Protein AF-A0A955TDK5-F1 (afdb_monomer)

Structure (mmCIF, N/CA/C/O backbone):
data_AF-A0A955TDK5-F1
#
_entry.id   AF-A0A955TDK5-F1
#
loop_
_atom_site.group_PDB
_atom_site.id
_atom_site.type_symbol
_atom_site.label_atom_id
_atom_site.label_alt_id
_atom_site.label_comp_id
_atom_site.label_asym_id
_atom_site.label_entity_id
_atom_site.label_seq_id
_atom_site.pdbx_PDB_ins_code
_atom_site.Cartn_x
_atom_site.Cartn_y
_atom_site.Cartn_z
_atom_site.occupancy
_atom_site.B_iso_or_equiv
_atom_site.auth_seq_id
_atom_site.auth_comp_id
_atom_site.auth_asym_id
_atom_site.auth_atom_id
_atom_site.pdbx_PDB_model_num
ATOM 1 N N . ILE A 1 1 ? 2.172 -14.445 -8.106 1.00 82.69 1 ILE A N 1
ATOM 2 C CA . ILE A 1 1 ? 1.786 -13.012 -8.160 1.00 82.69 1 ILE A CA 1
ATOM 3 C C . ILE A 1 1 ? 2.813 -12.250 -8.993 1.00 82.69 1 ILE A C 1
ATOM 5 O O . ILE A 1 1 ? 4.001 -12.461 -8.778 1.00 82.69 1 ILE A O 1
ATOM 9 N N . LYS A 1 2 ? 2.381 -11.403 -9.935 1.00 88.94 2 LYS A N 1
ATOM 10 C CA . LYS A 1 2 ? 3.244 -10.444 -10.645 1.00 88.94 2 LYS A CA 1
ATOM 11 C C . LYS A 1 2 ? 2.708 -9.028 -10.464 1.00 88.94 2 LYS A C 1
ATOM 13 O O . LYS A 1 2 ? 1.496 -8.830 -10.519 1.00 88.94 2 LYS A O 1
ATOM 18 N N . VAL A 1 3 ? 3.614 -8.076 -10.268 1.00 91.06 3 VAL A N 1
ATOM 19 C CA . VAL A 1 3 ? 3.316 -6.651 -10.082 1.00 91.06 3 VAL A CA 1
ATOM 20 C C . VAL A 1 3 ? 4.136 -5.864 -11.101 1.00 91.06 3 VAL A C 1
ATOM 22 O O . VAL A 1 3 ? 5.304 -6.181 -11.321 1.00 91.06 3 VAL A O 1
ATOM 25 N N . TYR A 1 4 ? 3.518 -4.874 -11.734 1.00 92.62 4 TYR A N 1
ATOM 26 C CA . TYR A 1 4 ? 4.086 -4.082 -12.818 1.00 92.62 4 TYR A CA 1
ATOM 27 C C . TYR A 1 4 ? 4.045 -2.607 -12.436 1.00 92.62 4 TYR A C 1
ATOM 29 O O . TYR A 1 4 ? 2.991 -2.100 -12.053 1.00 92.62 4 TYR A O 1
ATOM 37 N N . PHE A 1 5 ? 5.174 -1.920 -12.580 1.00 91.69 5 PHE A N 1
ATOM 38 C CA . PHE A 1 5 ? 5.284 -0.473 -12.424 1.00 91.69 5 PHE A CA 1
ATOM 39 C C .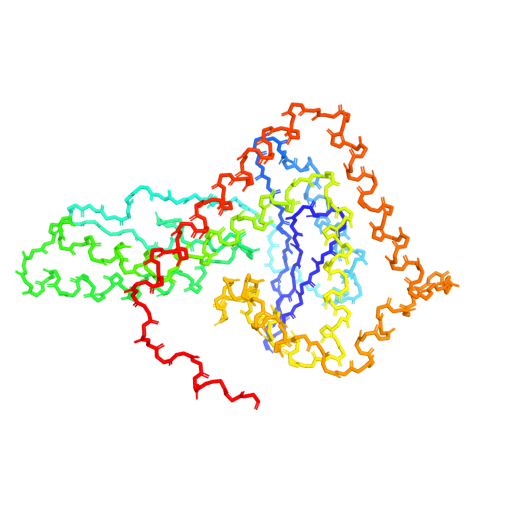 PHE A 1 5 ? 5.671 0.121 -13.775 1.00 91.69 5 PHE A C 1
ATOM 41 O O . PHE A 1 5 ? 6.681 -0.278 -14.350 1.00 91.69 5 PHE A O 1
ATOM 48 N N . ASP A 1 6 ? 4.866 1.050 -14.282 1.00 91.38 6 ASP A N 1
ATOM 49 C CA . ASP A 1 6 ? 5.041 1.639 -15.609 1.00 91.38 6 ASP A CA 1
ATOM 50 C C . ASP A 1 6 ? 4.645 3.116 -15.587 1.00 91.38 6 ASP A C 1
ATOM 52 O O . ASP A 1 6 ? 3.757 3.535 -14.838 1.00 91.38 6 ASP A O 1
ATOM 56 N N . GLU A 1 7 ? 5.288 3.913 -16.436 1.00 91.25 7 GLU A N 1
ATOM 57 C CA . GLU A 1 7 ? 5.022 5.343 -16.552 1.00 91.25 7 GLU A CA 1
ATOM 58 C C . GLU A 1 7 ? 3.562 5.662 -16.913 1.00 91.25 7 GLU A C 1
ATOM 60 O O . GLU A 1 7 ? 3.031 6.671 -16.443 1.00 91.25 7 GLU A O 1
ATOM 65 N N . ARG A 1 8 ? 2.899 4.808 -17.705 1.00 92.31 8 ARG A N 1
ATOM 66 C CA . ARG A 1 8 ? 1.520 4.999 -18.189 1.00 92.31 8 ARG A CA 1
ATOM 67 C C . ARG A 1 8 ? 0.490 5.069 -17.062 1.00 92.31 8 ARG A C 1
ATOM 69 O O . ARG A 1 8 ? -0.565 5.672 -17.250 1.00 92.31 8 ARG A O 1
ATOM 76 N N . PHE A 1 9 ? 0.774 4.453 -15.916 1.00 92.81 9 PHE A N 1
ATOM 77 C CA . PHE A 1 9 ? -0.156 4.362 -14.788 1.00 92.81 9 PHE A CA 1
ATOM 78 C C . PHE A 1 9 ? 0.477 4.644 -13.417 1.00 92.81 9 PHE A C 1
ATOM 80 O O . PHE A 1 9 ? -0.172 4.446 -12.390 1.00 92.81 9 PHE A O 1
ATOM 87 N N . PHE A 1 10 ? 1.707 5.156 -13.365 1.00 92.81 10 PHE A N 1
ATOM 88 C CA . PHE A 1 10 ? 2.277 5.717 -12.138 1.00 92.81 10 PHE A CA 1
ATOM 89 C C . PHE A 1 10 ? 1.488 6.979 -11.724 1.00 92.81 10 PHE A C 1
ATOM 91 O O . PHE A 1 10 ? 1.179 7.785 -12.604 1.00 92.81 10 PHE A O 1
ATOM 98 N N . PRO A 1 11 ? 1.142 7.209 -10.440 1.00 92.56 11 PRO A N 1
ATOM 99 C CA . PRO A 1 11 ? 1.643 6.609 -9.194 1.00 92.56 11 PRO A CA 1
ATOM 100 C C . PRO A 1 11 ? 0.829 5.404 -8.694 1.00 92.56 11 PRO A C 1
ATOM 102 O O . PRO A 1 11 ? 0.538 5.284 -7.506 1.00 92.56 11 PRO A O 1
ATOM 105 N N . GLY A 1 12 ? 0.404 4.530 -9.598 1.00 93.12 12 GLY A N 1
ATOM 106 C CA . GLY A 1 12 ? -0.120 3.215 -9.268 1.00 93.12 12 GLY A CA 1
ATOM 107 C C . GLY A 1 12 ? 0.712 2.087 -9.871 1.00 93.12 12 GLY A C 1
ATOM 108 O O . GLY A 1 12 ? 1.875 2.263 -10.239 1.00 93.12 12 GLY A O 1
ATOM 109 N N . TYR A 1 13 ? 0.104 0.910 -9.935 1.00 94.62 13 TYR A N 1
ATOM 110 C CA . TYR A 1 13 ? 0.729 -0.308 -10.427 1.00 94.62 13 TYR A CA 1
ATOM 111 C C . TYR A 1 13 ? -0.336 -1.240 -11.016 1.00 94.62 13 TYR A C 1
ATOM 113 O O . TYR A 1 13 ? -1.521 -1.133 -10.686 1.00 94.62 13 TYR A O 1
ATOM 121 N N . ALA A 1 14 ? 0.081 -2.165 -11.873 1.00 96.19 14 ALA A N 1
ATOM 122 C CA . ALA A 1 14 ? -0.776 -3.226 -12.387 1.00 96.19 14 ALA A CA 1
ATOM 123 C C . ALA A 1 14 ? -0.386 -4.580 -11.792 1.00 96.19 14 ALA A C 1
ATOM 125 O O . ALA A 1 14 ? 0.750 -4.781 -11.358 1.00 96.19 14 ALA A O 1
ATOM 126 N N . TRP A 1 15 ? -1.324 -5.518 -11.749 1.00 95.25 15 TRP A N 1
ATOM 127 C CA . TRP A 1 15 ? -1.097 -6.839 -11.176 1.00 95.25 15 TRP A CA 1
ATOM 128 C C . TRP A 1 15 ? -1.663 -7.954 -12.044 1.00 95.25 15 TRP A C 1
ATOM 130 O O . TRP A 1 15 ? -2.632 -7.773 -12.778 1.00 95.25 15 TRP A O 1
ATOM 140 N N . VAL A 1 16 ? -1.042 -9.126 -11.919 1.00 95.75 16 VAL A N 1
ATOM 141 C CA . VAL A 1 16 ? -1.526 -10.399 -12.457 1.00 95.75 16 VAL A CA 1
ATOM 142 C C . VAL A 1 16 ? -1.400 -11.446 -11.351 1.00 95.75 16 VAL A C 1
ATOM 144 O O . VAL A 1 16 ? -0.292 -11.847 -10.967 1.00 95.75 16 VAL A O 1
ATOM 147 N N . PHE A 1 17 ? -2.535 -11.885 -10.816 1.00 94.06 17 PHE A N 1
ATOM 148 C CA . PHE A 1 17 ? -2.624 -12.973 -9.843 1.00 94.06 17 PHE A CA 1
ATOM 149 C C . PHE A 1 17 ? -3.234 -14.180 -10.539 1.00 94.06 17 PHE A C 1
ATOM 151 O O . PHE A 1 17 ? -4.357 -14.084 -11.013 1.00 94.06 17 PHE A O 1
ATOM 158 N N . VAL A 1 18 ? -2.488 -15.277 -10.628 1.00 93.75 18 VAL A N 1
ATOM 159 C CA . VAL A 1 18 ? -2.946 -16.528 -11.242 1.00 93.75 18 VAL A CA 1
ATOM 160 C C . VAL A 1 18 ? -3.118 -17.550 -10.129 1.00 93.75 18 VAL A C 1
ATOM 162 O O . VAL A 1 18 ? -2.229 -17.635 -9.276 1.00 93.75 18 VAL A O 1
ATOM 165 N N . ASP A 1 19 ? -4.244 -18.255 -10.117 1.00 93.81 19 ASP A N 1
ATOM 166 C CA . ASP A 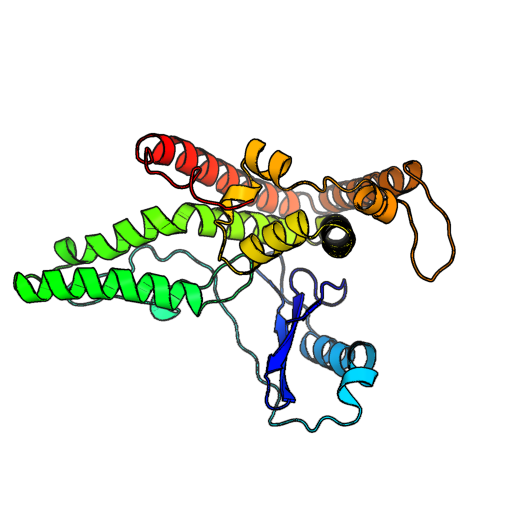1 19 ? -4.487 -19.378 -9.211 1.00 93.81 19 ASP A CA 1
ATOM 167 C C . ASP A 1 19 ? -4.101 -20.727 -9.843 1.00 93.81 19 ASP A C 1
ATOM 169 O O . ASP A 1 19 ? -3.689 -20.801 -11.004 1.00 93.81 19 ASP A O 1
ATOM 173 N N . ASP A 1 20 ? -4.202 -21.798 -9.056 1.00 94.12 20 ASP A N 1
ATOM 174 C CA . ASP A 1 20 ? -3.804 -23.148 -9.473 1.00 94.12 20 ASP A CA 1
ATOM 175 C C . ASP A 1 20 ? -4.748 -23.756 -10.529 1.00 94.12 20 ASP A C 1
ATOM 177 O O . ASP A 1 20 ? -4.353 -24.667 -11.258 1.00 94.12 20 ASP A O 1
ATOM 181 N N . ASP A 1 21 ? -5.964 -23.216 -10.659 1.00 94.38 21 ASP A N 1
ATOM 182 C CA . ASP A 1 21 ? -6.962 -23.619 -11.657 1.00 94.38 21 ASP A CA 1
ATOM 183 C C . ASP A 1 21 ? -6.783 -22.872 -12.996 1.00 94.38 21 ASP A C 1
ATOM 185 O O . ASP A 1 21 ? -7.473 -23.151 -13.981 1.00 94.38 21 ASP A O 1
ATOM 189 N N . GLY A 1 22 ? -5.831 -21.935 -13.061 1.00 92.06 22 GLY A N 1
ATOM 190 C CA . GLY A 1 22 ? -5.502 -21.165 -14.257 1.00 92.06 22 GLY A CA 1
ATOM 191 C C . GLY A 1 22 ? -6.365 -19.919 -14.468 1.00 92.06 22 GLY A C 1
ATOM 192 O O . GLY A 1 22 ? -6.282 -19.304 -15.537 1.00 92.06 22 GLY A O 1
ATOM 193 N N . PHE A 1 23 ? -7.162 -19.502 -13.480 1.00 94.88 23 PHE A N 1
ATOM 194 C CA . PHE A 1 23 ? -7.829 -18.204 -13.516 1.00 94.88 23 PHE A CA 1
ATOM 195 C C . PHE A 1 23 ? -6.846 -17.093 -13.161 1.00 94.88 23 PHE A C 1
ATOM 197 O O . PHE A 1 23 ? -5.976 -17.239 -12.305 1.00 94.88 23 PHE A O 1
ATOM 204 N N . ALA A 1 24 ? -7.006 -15.944 -13.821 1.00 94.88 24 ALA A N 1
ATOM 205 C CA . ALA A 1 24 ? -6.186 -14.768 -13.576 1.00 94.88 24 ALA A CA 1
ATOM 206 C C . ALA A 1 24 ? -7.041 -13.568 -13.154 1.00 94.88 24 ALA A C 1
ATOM 208 O O . ALA A 1 24 ? -7.929 -13.131 -13.889 1.00 94.88 24 ALA A O 1
ATOM 209 N N . ASN A 1 25 ? -6.727 -12.987 -11.997 1.00 95.44 25 ASN A N 1
ATOM 210 C CA . ASN A 1 25 ? -7.164 -11.648 -11.626 1.00 95.44 25 ASN A CA 1
ATOM 211 C C . ASN A 1 25 ? -6.130 -10.636 -12.134 1.00 95.44 25 ASN A C 1
ATOM 213 O O . ASN A 1 25 ? -4.965 -10.665 -11.728 1.00 95.44 25 ASN A O 1
ATOM 217 N N . ILE A 1 26 ? -6.559 -9.766 -13.047 1.00 96.88 26 ILE A N 1
ATOM 218 C CA . ILE A 1 26 ? -5.710 -8.762 -13.687 1.00 96.88 26 ILE A CA 1
ATOM 219 C C . ILE A 1 26 ? -6.342 -7.401 -13.466 1.00 96.88 26 ILE A C 1
ATOM 221 O O . ILE A 1 26 ? -7.522 -7.207 -13.765 1.00 96.88 26 ILE A O 1
ATOM 225 N N . GLY A 1 27 ? -5.555 -6.455 -12.972 1.00 95.75 27 GLY A N 1
ATOM 226 C CA . GLY A 1 27 ? -6.040 -5.111 -12.716 1.00 95.75 27 GLY A CA 1
ATOM 227 C C . GLY A 1 27 ? -4.933 -4.079 -12.709 1.00 95.75 27 GLY A C 1
ATOM 228 O O . GLY A 1 27 ? -3.748 -4.394 -12.818 1.00 95.75 27 GLY A O 1
ATOM 229 N N . LEU A 1 28 ? -5.360 -2.826 -12.625 1.00 95.31 28 LEU A N 1
ATOM 230 C CA . LEU A 1 28 ? -4.506 -1.654 -12.640 1.00 95.31 28 LEU A CA 1
ATOM 231 C C . LEU A 1 28 ? -5.075 -0.642 -11.652 1.00 95.31 28 LEU A C 1
ATOM 233 O O . LEU A 1 28 ? -6.247 -0.270 -11.730 1.00 95.31 28 LEU A O 1
ATOM 237 N N . GLY A 1 29 ? -4.236 -0.217 -10.714 1.00 93.56 29 GLY A N 1
ATOM 238 C CA . GLY A 1 29 ? -4.531 0.844 -9.762 1.00 93.56 29 GLY A CA 1
ATOM 239 C C . GLY A 1 29 ? -3.894 2.154 -10.206 1.00 93.56 29 GLY A C 1
ATOM 240 O O . GLY A 1 29 ? -2.829 2.153 -10.816 1.00 93.56 29 GLY A O 1
ATOM 241 N N . TYR A 1 30 ? -4.531 3.274 -9.875 1.00 94.19 30 TYR A N 1
ATOM 242 C CA . TYR A 1 30 ? -3.969 4.609 -10.061 1.00 94.19 30 TYR A CA 1
ATOM 243 C C . TYR A 1 30 ? -4.295 5.452 -8.839 1.00 94.19 30 TYR A C 1
ATOM 245 O O . TYR A 1 30 ? -5.465 5.633 -8.496 1.00 94.19 30 TYR A O 1
ATOM 253 N N . ALA A 1 31 ? -3.268 5.971 -8.175 1.00 92.56 31 ALA A N 1
ATOM 254 C CA . ALA A 1 31 ? -3.473 6.815 -7.016 1.00 92.56 31 ALA A CA 1
ATOM 255 C C . ALA A 1 31 ? -3.679 8.271 -7.450 1.00 92.56 31 ALA A C 1
ATOM 257 O O . ALA A 1 31 ? -2.873 8.838 -8.181 1.00 92.56 31 ALA A O 1
ATOM 258 N N . PHE A 1 32 ? -4.748 8.893 -6.967 1.00 89.88 32 PHE A N 1
ATOM 259 C CA . PHE A 1 32 ? -5.071 10.286 -7.264 1.00 89.88 32 PHE A CA 1
ATOM 260 C C . PHE A 1 32 ? -5.433 11.049 -5.988 1.00 89.88 32 PHE A C 1
ATOM 262 O O . PHE A 1 32 ? -5.665 10.454 -4.931 1.00 89.88 32 PHE A O 1
ATOM 269 N N . ASP A 1 33 ? -5.422 12.373 -6.078 1.00 85.44 33 ASP A N 1
ATOM 270 C CA . ASP A 1 33 ? -5.917 13.296 -5.059 1.00 85.44 33 ASP A CA 1
ATOM 271 C C . ASP A 1 33 ? -6.306 14.639 -5.712 1.00 85.44 33 ASP A C 1
ATOM 273 O O . ASP A 1 33 ? -6.086 14.853 -6.902 1.00 85.44 33 ASP A O 1
ATOM 277 N N . LYS A 1 34 ? -6.879 15.575 -4.957 1.00 83.12 34 LYS A N 1
ATOM 278 C CA . LYS A 1 34 ? -7.285 16.900 -5.435 1.00 83.12 34 LYS A CA 1
ATOM 279 C C . LYS A 1 34 ? -6.169 17.674 -6.167 1.00 83.12 34 LYS A C 1
ATOM 281 O O . LYS A 1 34 ? -6.464 18.202 -7.238 1.00 83.12 34 LYS A O 1
ATOM 286 N N . PRO A 1 35 ? -4.924 17.776 -5.655 1.00 79.44 35 PRO A N 1
ATOM 287 C CA . PRO A 1 35 ? -3.832 18.423 -6.392 1.00 79.44 35 PRO A CA 1
ATOM 288 C C . PRO A 1 35 ? -3.259 17.560 -7.528 1.00 79.44 35 PRO A C 1
ATOM 290 O O . PRO A 1 35 ? -2.565 18.094 -8.390 1.00 79.44 35 PRO A O 1
ATOM 293 N N . PHE A 1 36 ? -3.538 16.254 -7.539 1.00 84.56 36 PHE A N 1
ATOM 294 C CA . PHE A 1 36 ? -2.983 15.280 -8.483 1.00 84.56 36 PHE A CA 1
ATOM 295 C C . PHE A 1 36 ? -4.111 14.390 -9.031 1.00 84.56 36 PHE A C 1
ATOM 297 O O . PHE A 1 36 ? -4.296 13.261 -8.563 1.00 84.56 36 PHE A O 1
ATOM 304 N N . PRO A 1 37 ? -4.932 14.910 -9.965 1.00 86.50 37 PRO A N 1
ATOM 305 C CA . PRO A 1 37 ? -6.128 14.218 -10.425 1.00 86.50 37 PRO A CA 1
ATOM 306 C C . PRO A 1 37 ? -5.796 12.936 -11.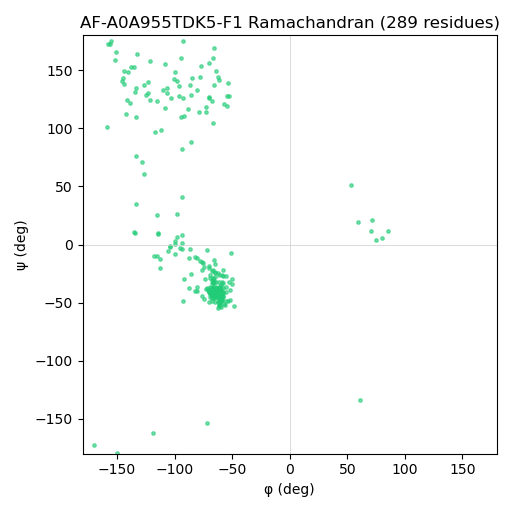197 1.00 86.50 37 PRO A C 1
ATOM 308 O O . PRO A 1 37 ? -4.695 12.749 -11.717 1.00 86.50 37 PRO A O 1
ATOM 311 N N . MET A 1 38 ? -6.789 12.052 -11.288 1.00 88.88 38 MET A N 1
ATOM 312 C CA . MET A 1 38 ? -6.700 10.830 -12.084 1.00 88.88 38 MET A CA 1
ATOM 313 C C . MET A 1 38 ? -6.508 11.155 -13.571 1.00 88.88 38 MET A C 1
ATOM 315 O O . MET A 1 38 ? -7.103 12.107 -14.083 1.00 88.88 38 MET A O 1
ATOM 319 N N . ILE A 1 39 ? -5.724 10.335 -14.276 1.00 90.62 39 ILE A N 1
ATOM 320 C CA . ILE A 1 39 ? -5.604 10.446 -15.733 1.00 90.62 39 ILE A CA 1
ATOM 321 C C . ILE A 1 39 ? -6.961 10.204 -16.421 1.00 90.62 39 ILE A C 1
ATOM 323 O O . ILE A 1 39 ? -7.719 9.319 -16.014 1.00 90.62 39 ILE A O 1
ATOM 327 N N . PRO A 1 40 ? -7.284 10.948 -17.492 1.00 89.56 40 PRO A N 1
ATOM 328 C CA . PRO A 1 40 ? -8.599 10.877 -18.131 1.00 89.56 40 PRO A CA 1
ATOM 329 C C . PRO A 1 40 ? -8.848 9.556 -18.878 1.00 89.56 40 PRO A C 1
ATOM 331 O O . PRO A 1 40 ? -9.993 9.198 -19.141 1.00 89.56 40 PRO A O 1
ATOM 334 N N . ASN A 1 41 ? -7.790 8.825 -19.233 1.00 93.19 41 ASN A N 1
ATOM 335 C CA . ASN A 1 41 ? -7.823 7.658 -20.112 1.00 93.19 41 ASN A CA 1
ATOM 336 C C . ASN A 1 41 ? -7.433 6.346 -19.407 1.00 93.19 41 ASN A C 1
ATOM 338 O O . ASN A 1 41 ? -7.004 5.410 -20.077 1.00 93.19 41 ASN A O 1
ATOM 342 N N . LEU A 1 42 ? -7.613 6.237 -18.085 1.00 93.25 42 LEU A N 1
ATOM 343 C CA . LEU A 1 42 ? -7.208 5.058 -17.301 1.00 93.25 42 LEU A CA 1
ATOM 344 C C . LEU A 1 42 ? -7.731 3.726 -17.875 1.00 93.25 42 LEU A C 1
ATOM 346 O O . LEU A 1 42 ? -7.009 2.735 -17.919 1.00 93.25 42 LEU A O 1
ATOM 350 N N . LYS A 1 43 ? -8.972 3.714 -18.378 1.00 93.44 43 LYS A N 1
ATOM 351 C CA . LYS A 1 43 ? -9.565 2.538 -19.035 1.00 93.44 43 LYS A CA 1
ATOM 352 C C . LYS A 1 43 ? -8.815 2.135 -20.309 1.00 93.44 43 LYS A C 1
ATOM 354 O O . LYS A 1 43 ? -8.647 0.945 -20.550 1.00 93.44 43 LYS A O 1
ATOM 359 N N . GLN A 1 44 ? -8.387 3.110 -21.113 1.00 95.38 44 GLN A N 1
ATOM 360 C CA . GLN A 1 44 ? -7.595 2.839 -22.312 1.00 95.38 44 GLN A CA 1
ATOM 361 C C . GLN A 1 44 ? -6.204 2.339 -21.928 1.00 95.38 44 GLN A C 1
ATOM 363 O O . GLN A 1 44 ? -5.762 1.348 -22.484 1.00 95.38 44 GLN A O 1
ATOM 368 N N . VAL A 1 45 ? -5.569 2.944 -20.919 1.00 96.31 45 VAL A N 1
ATOM 369 C CA . VAL A 1 45 ? -4.272 2.479 -20.402 1.00 96.31 45 VAL A CA 1
ATOM 370 C C . VAL A 1 45 ? -4.352 1.030 -19.915 1.00 96.31 45 VAL A C 1
ATOM 372 O O . VAL A 1 45 ? -3.454 0.241 -20.188 1.00 96.31 45 VAL A O 1
ATOM 375 N N . PHE A 1 46 ? -5.439 0.651 -19.236 1.00 96.62 46 PHE A N 1
ATOM 376 C CA . PHE A 1 46 ? -5.659 -0.741 -18.849 1.00 96.62 46 PHE A CA 1
ATOM 377 C C . PHE A 1 46 ? -5.813 -1.664 -20.063 1.00 96.62 46 PHE A C 1
ATOM 379 O O . PHE A 1 46 ? -5.232 -2.743 -20.077 1.00 96.62 46 PHE A O 1
ATOM 386 N N . GLN A 1 47 ? -6.552 -1.244 -21.092 1.00 95.38 47 GLN A N 1
ATOM 387 C CA . GLN A 1 47 ? -6.691 -2.024 -22.322 1.00 95.38 47 GLN A CA 1
ATOM 388 C C . GLN A 1 47 ? -5.344 -2.189 -23.044 1.00 95.38 47 GLN A C 1
ATOM 390 O O . GLN A 1 47 ? -4.991 -3.300 -23.427 1.00 95.38 47 GLN A O 1
ATOM 395 N N . ASP A 1 48 ? -4.558 -1.116 -23.141 1.00 96.06 48 ASP A N 1
ATOM 396 C CA . ASP A 1 48 ? -3.218 -1.142 -23.726 1.00 96.06 48 ASP A CA 1
ATOM 397 C C . ASP A 1 48 ? -2.294 -2.088 -22.946 1.00 96.06 48 ASP A C 1
ATOM 399 O O . ASP A 1 48 ? -1.548 -2.845 -23.557 1.00 96.06 48 ASP A O 1
ATOM 403 N N . PHE A 1 49 ? -2.389 -2.107 -21.611 1.00 96.62 49 PHE A N 1
ATOM 404 C CA . PHE A 1 49 ? -1.649 -3.049 -20.769 1.00 96.62 49 PHE A CA 1
ATOM 405 C C . PHE A 1 49 ? -2.020 -4.515 -21.056 1.00 96.62 49 PHE A C 1
ATOM 407 O O . PHE A 1 49 ? -1.146 -5.378 -21.150 1.00 96.62 49 PHE A O 1
ATOM 414 N N . LEU A 1 50 ? -3.309 -4.813 -21.242 1.00 95.75 50 LEU A N 1
ATOM 415 C CA . LEU A 1 50 ? -3.753 -6.160 -21.608 1.00 95.75 50 LEU A CA 1
ATOM 416 C C . LEU A 1 50 ? -3.235 -6.578 -22.992 1.00 95.75 50 LEU A C 1
ATOM 418 O O . LEU A 1 50 ? -2.756 -7.702 -23.148 1.00 95.75 50 LEU A O 1
ATOM 422 N N . ASP A 1 51 ? -3.325 -5.686 -23.978 1.00 94.88 51 ASP A N 1
ATOM 423 C CA . ASP A 1 51 ? -3.049 -6.013 -25.379 1.00 94.88 51 ASP A CA 1
ATOM 424 C C . ASP A 1 51 ? -1.548 -6.017 -25.701 1.00 94.88 51 ASP A C 1
ATOM 426 O O . ASP A 1 51 ? -1.073 -6.885 -26.436 1.00 94.88 51 ASP A O 1
ATOM 430 N N . GLN A 1 52 ? -0.793 -5.063 -25.153 1.00 94.62 52 GLN A N 1
ATOM 431 C CA . GLN A 1 52 ? 0.616 -4.843 -25.490 1.00 94.62 52 GLN A CA 1
ATOM 432 C C . GLN A 1 52 ? 1.548 -5.597 -24.539 1.00 94.62 52 GLN A C 1
ATOM 434 O O . GLN A 1 52 ? 2.433 -6.319 -24.995 1.00 94.62 52 GLN A O 1
ATOM 439 N N . ASP A 1 53 ? 1.335 -5.475 -23.226 1.00 94.62 53 ASP A N 1
ATOM 440 C CA . ASP A 1 53 ? 2.236 -6.053 -22.222 1.00 94.62 53 ASP A CA 1
ATOM 441 C C . ASP A 1 53 ? 1.878 -7.504 -21.887 1.00 94.62 53 ASP A C 1
ATOM 443 O O . ASP A 1 53 ? 2.756 -8.346 -21.686 1.00 94.62 53 ASP A O 1
ATOM 447 N N . LEU A 1 54 ? 0.580 -7.821 -21.841 1.00 95.62 54 LEU A N 1
ATOM 448 C CA . LEU A 1 54 ? 0.097 -9.164 -21.518 1.00 95.62 54 LEU A CA 1
ATOM 449 C C . LEU A 1 54 ? -0.384 -9.955 -22.739 1.00 95.62 54 LEU A C 1
ATOM 451 O O . LEU A 1 54 ? -0.712 -11.131 -22.586 1.00 95.62 54 LEU A O 1
ATOM 455 N N . GLY A 1 55 ? -0.366 -9.392 -23.951 1.00 93.94 55 GLY A N 1
ATOM 456 C CA . GLY A 1 55 ? -0.939 -10.030 -25.144 1.00 93.94 55 GLY A CA 1
ATOM 457 C C . GLY A 1 55 ? -0.378 -11.427 -25.437 1.00 93.94 55 GLY A C 1
ATOM 458 O O . GLY A 1 55 ? -1.116 -12.338 -25.815 1.00 93.94 55 GLY A O 1
ATOM 459 N N . HIS A 1 56 ? 0.918 -11.649 -25.189 1.00 92.56 56 HIS A N 1
ATOM 460 C CA . HIS A 1 56 ? 1.514 -12.985 -25.292 1.00 92.56 56 HIS A CA 1
ATOM 461 C C . HIS A 1 56 ? 0.992 -13.942 -24.207 1.00 92.56 56 HIS A C 1
ATOM 463 O O . HIS A 1 56 ? 0.664 -15.089 -24.505 1.00 92.56 56 HIS A O 1
ATOM 469 N N . LEU A 1 57 ? 0.898 -13.474 -22.958 1.00 90.62 57 LEU A N 1
ATOM 470 C CA . LEU A 1 57 ? 0.409 -14.265 -21.823 1.00 90.62 57 LEU A CA 1
ATOM 471 C C . LEU A 1 57 ? -1.086 -14.599 -21.952 1.00 90.62 57 LEU A C 1
ATOM 473 O O . LEU A 1 57 ? -1.512 -15.656 -21.501 1.00 90.62 57 LEU A O 1
ATOM 477 N N . LEU A 1 58 ? -1.866 -13.725 -22.593 1.00 93.94 58 LEU A N 1
ATOM 478 C CA . LEU A 1 58 ? -3.321 -13.835 -22.716 1.00 93.94 58 LEU A CA 1
ATOM 479 C C . LEU A 1 58 ? -3.797 -14.410 -24.056 1.00 93.94 58 LEU A C 1
ATOM 481 O O . LEU A 1 58 ? -5.002 -14.534 -24.258 1.00 93.94 58 LEU A O 1
ATOM 485 N N . ARG A 1 59 ? -2.891 -14.816 -24.958 1.00 93.31 59 ARG A N 1
ATOM 486 C CA . ARG A 1 59 ? -3.222 -15.302 -26.316 1.00 93.31 59 ARG A CA 1
ATOM 487 C C . ARG A 1 59 ? -4.303 -16.390 -26.349 1.00 93.31 59 ARG A C 1
ATOM 489 O O . ARG A 1 59 ? -5.073 -16.461 -27.304 1.00 93.31 59 ARG A O 1
ATOM 496 N N . HIS A 1 60 ? -4.332 -17.249 -25.335 1.00 93.06 60 HIS A N 1
ATOM 497 C CA . HIS A 1 60 ? -5.279 -18.361 -25.214 1.00 93.06 60 HIS A CA 1
ATOM 498 C C . HIS A 1 60 ? -6.236 -18.204 -24.026 1.00 93.06 60 HIS A C 1
ATOM 500 O O . HIS A 1 60 ? -6.947 -19.144 -23.682 1.00 93.06 60 HIS A O 1
ATOM 506 N N . ALA A 1 61 ? -6.253 -17.031 -23.392 1.00 95.12 61 ALA A N 1
ATOM 507 C CA . ALA A 1 61 ? -7.123 -16.749 -22.264 1.00 95.12 61 ALA A CA 1
ATOM 508 C C . ALA A 1 61 ? -8.507 -16.290 -22.742 1.00 95.12 61 ALA A C 1
ATOM 510 O O . ALA A 1 61 ? -8.641 -15.535 -23.705 1.00 95.12 61 ALA A O 1
ATOM 511 N N . SER A 1 62 ? -9.549 -16.702 -22.023 1.00 95.00 62 SER A N 1
ATOM 512 C CA . SER A 1 62 ? -10.911 -16.197 -22.203 1.00 95.00 62 SER A CA 1
ATOM 513 C C . SER A 1 62 ? -11.292 -15.275 -21.049 1.00 95.00 62 SER A C 1
ATOM 515 O O . SER A 1 62 ? -11.160 -15.641 -19.880 1.00 95.00 62 SER A O 1
ATOM 517 N N . ARG A 1 63 ? -11.811 -14.084 -21.361 1.00 94.19 63 ARG A N 1
ATOM 518 C CA . ARG A 1 63 ? -12.258 -13.134 -20.336 1.00 94.19 63 ARG A CA 1
ATOM 519 C C . ARG A 1 63 ? -13.490 -13.678 -19.602 1.00 94.19 63 ARG A C 1
ATOM 521 O O . ARG A 1 63 ? -14.516 -13.925 -20.227 1.00 94.19 63 ARG A O 1
ATOM 528 N N . CYS A 1 64 ? -13.405 -13.791 -18.277 1.00 94.25 64 CYS A N 1
ATOM 529 C CA . CYS A 1 64 ? -14.467 -14.364 -17.438 1.00 94.25 64 CYS A CA 1
ATOM 530 C C . CYS A 1 64 ? -15.652 -13.414 -17.170 1.00 94.25 64 CYS A C 1
ATOM 532 O O . CYS A 1 64 ? -16.699 -13.852 -16.707 1.00 94.25 64 CYS A O 1
ATOM 534 N N . GLY A 1 65 ? -15.515 -12.113 -17.446 1.00 92.88 65 GLY A N 1
ATOM 535 C CA . GLY A 1 65 ? -16.551 -11.119 -17.154 1.00 92.88 65 GLY A CA 1
ATOM 536 C C . GLY A 1 65 ? -16.275 -9.751 -17.774 1.00 92.88 65 GLY A C 1
ATOM 537 O O . GLY A 1 65 ? -15.361 -9.594 -18.582 1.00 92.88 65 GLY A O 1
ATOM 538 N N . ALA A 1 66 ? -17.084 -8.748 -17.432 1.00 92.75 66 ALA A N 1
ATOM 539 C CA . ALA A 1 66 ? -16.829 -7.364 -17.827 1.00 92.75 66 ALA A CA 1
ATOM 540 C C . ALA A 1 66 ? -15.726 -6.735 -16.960 1.00 92.75 66 ALA A C 1
ATOM 542 O O . ALA A 1 66 ? -15.539 -7.117 -15.809 1.00 92.75 66 ALA A O 1
ATOM 543 N N . VAL A 1 67 ? -15.023 -5.741 -17.507 1.00 92.25 67 VAL A N 1
ATOM 544 C CA . VAL A 1 67 ? -14.084 -4.926 -16.724 1.00 92.25 67 VAL A CA 1
ATOM 545 C C . VAL A 1 67 ? -14.881 -4.044 -15.764 1.00 92.25 67 VAL A C 1
ATOM 547 O O . VAL A 1 67 ? -15.757 -3.294 -16.198 1.00 92.25 67 VAL A O 1
ATOM 550 N N . SER A 1 68 ? -14.552 -4.116 -14.478 1.00 93.19 68 SER A N 1
ATOM 551 C CA . SER A 1 68 ? -15.119 -3.287 -13.413 1.00 93.19 68 SER A CA 1
ATOM 552 C C . SER A 1 68 ? -14.025 -2.494 -12.705 1.00 93.19 68 SER A C 1
ATOM 554 O O . SER A 1 68 ? -12.862 -2.888 -12.710 1.00 93.19 68 SER A O 1
ATOM 556 N N . GLY A 1 69 ? -14.404 -1.394 -12.060 1.00 90.81 69 GLY A N 1
ATOM 557 C CA . GLY A 1 69 ? -13.495 -0.581 -11.260 1.00 90.81 69 GLY A CA 1
ATOM 558 C C . GLY A 1 69 ? -14.229 0.127 -10.130 1.00 90.81 69 GLY A C 1
ATOM 559 O O . GLY A 1 69 ? -15.458 0.208 -10.129 1.00 90.81 69 GLY A O 1
ATOM 560 N N . GLY A 1 70 ? -13.462 0.642 -9.177 1.00 90.12 70 GLY A N 1
ATOM 561 C CA . GLY A 1 70 ? -13.956 1.375 -8.020 1.00 90.12 70 GLY A CA 1
ATOM 562 C C . GLY A 1 70 ? -12.863 2.268 -7.444 1.00 90.12 70 GLY A C 1
ATOM 563 O O . GLY A 1 70 ? -11.713 2.215 -7.879 1.00 90.12 70 GLY A O 1
ATOM 564 N N . ALA A 1 71 ? -13.235 3.100 -6.478 1.00 89.25 71 ALA A N 1
ATOM 565 C CA . ALA A 1 71 ? -12.295 3.937 -5.750 1.00 89.25 71 ALA A CA 1
ATOM 566 C C . ALA A 1 71 ? -12.096 3.379 -4.342 1.00 89.25 71 ALA A C 1
ATOM 568 O O . ALA A 1 71 ? -13.068 3.079 -3.649 1.00 89.25 71 ALA A O 1
ATOM 569 N N . VAL A 1 72 ? -10.840 3.302 -3.914 1.00 87.50 72 VAL A N 1
ATOM 570 C CA . VAL A 1 72 ? -10.473 3.055 -2.520 1.00 87.50 72 VAL A CA 1
ATOM 571 C C . VAL A 1 72 ? -10.035 4.390 -1.937 1.00 87.50 72 VAL A C 1
ATOM 573 O O . VAL A 1 72 ? -9.209 5.092 -2.519 1.00 87.50 72 VAL A O 1
ATOM 576 N N . SER A 1 73 ? -10.644 4.779 -0.822 1.00 86.81 73 SER A N 1
ATOM 577 C CA . SER A 1 73 ? -10.266 5.999 -0.109 1.00 86.81 73 SER A CA 1
ATOM 578 C C . SER A 1 73 ? -9.301 5.636 1.002 1.00 86.81 73 SER A C 1
ATOM 580 O O . SER A 1 73 ? -9.595 4.702 1.732 1.00 86.81 73 SER A O 1
ATOM 582 N N . PHE A 1 74 ? -8.229 6.407 1.172 1.00 87.25 74 PHE A N 1
ATOM 583 C CA . PHE A 1 74 ? -7.293 6.253 2.284 1.00 87.25 74 PHE A CA 1
ATOM 584 C C . PHE A 1 74 ? -7.418 7.469 3.195 1.00 87.25 74 PHE A C 1
ATOM 586 O O . PHE A 1 74 ? -6.876 8.535 2.906 1.00 87.25 74 PHE A O 1
ATOM 593 N N . PHE A 1 75 ? -8.176 7.337 4.277 1.00 87.19 75 PHE A N 1
ATOM 594 C CA . PHE A 1 75 ? -8.210 8.345 5.330 1.00 87.19 75 PHE A CA 1
ATOM 595 C C . PHE A 1 75 ? -8.373 7.658 6.676 1.00 87.19 75 PHE A C 1
ATOM 597 O O . PHE A 1 75 ? -9.116 6.693 6.787 1.00 87.19 75 PHE A O 1
ATOM 604 N N . LYS A 1 76 ? -7.726 8.188 7.716 1.00 85.88 76 LYS A N 1
ATOM 605 C CA . LYS A 1 76 ? -7.919 7.694 9.082 1.00 85.88 76 LYS A CA 1
ATOM 606 C C . LYS A 1 76 ? -9.228 8.268 9.648 1.00 85.88 76 LYS A C 1
ATOM 608 O O . LYS A 1 76 ? -9.299 9.490 9.834 1.00 85.88 76 LYS A O 1
ATOM 613 N N . PRO A 1 77 ? -10.267 7.459 9.933 1.00 89.12 77 PR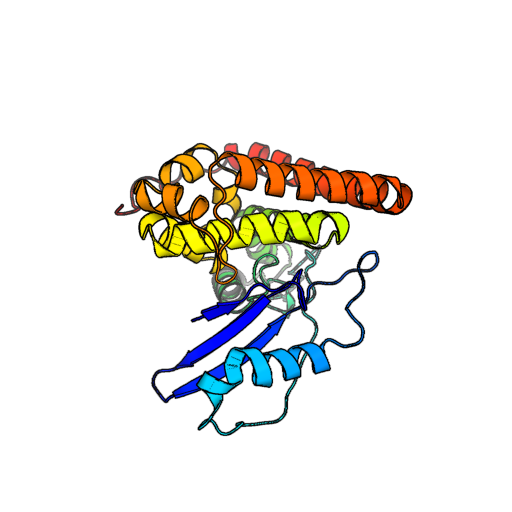O A N 1
ATOM 614 C CA . PRO A 1 77 ? -11.462 7.958 10.604 1.00 89.12 77 PRO A CA 1
ATOM 615 C C . PRO A 1 77 ? -11.116 8.437 12.017 1.00 89.12 77 PRO A C 1
ATOM 617 O O . PRO A 1 77 ? -10.224 7.897 12.667 1.00 89.12 77 PRO A O 1
ATOM 620 N N . LYS A 1 78 ? -11.836 9.444 12.526 1.00 90.44 78 LYS A N 1
ATOM 621 C CA . LYS A 1 78 ? -11.642 9.916 13.912 1.00 90.44 78 LYS A CA 1
ATOM 622 C C . LYS A 1 78 ? -12.059 8.869 14.949 1.00 90.44 78 LYS A C 1
ATOM 624 O O . LYS A 1 78 ? -11.480 8.813 16.028 1.00 90.44 78 LYS A O 1
ATOM 629 N N . ALA A 1 79 ? -13.080 8.085 14.620 1.00 95.25 79 ALA A N 1
ATOM 630 C CA . ALA A 1 79 ? -13.592 7.013 15.451 1.00 95.25 79 ALA A CA 1
ATOM 631 C C . ALA A 1 79 ? -14.032 5.850 14.562 1.00 95.25 79 ALA A C 1
ATOM 633 O O . ALA A 1 79 ? -14.660 6.073 13.524 1.00 95.25 79 ALA A O 1
ATOM 634 N N . ILE A 1 80 ? -13.712 4.630 14.988 1.00 97.25 80 ILE A N 1
ATOM 635 C CA . ILE A 1 80 ? -14.190 3.380 14.372 1.00 97.25 80 ILE A CA 1
ATOM 636 C C . ILE A 1 80 ? -15.100 2.591 15.322 1.00 97.25 80 ILE A C 1
ATOM 638 O O . ILE A 1 80 ? -15.473 1.455 15.039 1.00 97.25 80 ILE A O 1
ATOM 642 N N . VAL A 1 81 ? -15.477 3.205 16.445 1.00 98.44 81 VAL A N 1
ATOM 643 C CA . VAL A 1 81 ? -16.392 2.663 17.450 1.00 98.44 81 VAL A CA 1
ATOM 644 C C . VAL A 1 81 ? -17.359 3.736 17.942 1.00 98.44 81 VAL A C 1
ATOM 646 O O . VAL A 1 81 ? -17.047 4.927 17.937 1.00 98.44 81 VAL A O 1
ATOM 649 N N . ALA A 1 82 ? -18.533 3.303 18.383 1.00 98.31 82 ALA A N 1
ATOM 650 C CA . ALA A 1 82 ? -19.518 4.100 19.108 1.00 98.31 82 ALA A CA 1
ATOM 651 C C . ALA A 1 82 ? -20.306 3.175 20.049 1.00 98.31 82 ALA A C 1
ATOM 653 O O . ALA A 1 82 ? -20.048 1.973 20.083 1.00 98.31 82 ALA A O 1
ATOM 654 N N . ASP A 1 83 ? -21.271 3.699 20.809 1.00 98.19 83 ASP A N 1
ATOM 655 C CA . ASP A 1 83 ? -22.119 2.852 21.653 1.00 98.19 83 ASP A CA 1
ATOM 656 C C . ASP A 1 83 ? -22.778 1.754 20.812 1.00 98.19 83 ASP A C 1
ATOM 658 O O . ASP A 1 83 ? -23.536 2.034 19.883 1.00 98.19 83 ASP A O 1
ATOM 662 N N . ARG A 1 84 ? -22.483 0.495 21.156 1.00 97.94 84 ARG A N 1
ATOM 663 C CA . ARG A 1 84 ? -22.985 -0.714 20.485 1.00 97.94 84 ARG A CA 1
ATOM 664 C C . ARG A 1 84 ? -22.620 -0.823 18.995 1.00 97.94 84 ARG A C 1
ATOM 666 O O . ARG A 1 84 ? -23.266 -1.584 18.279 1.00 97.94 84 ARG A O 1
ATOM 673 N N . VAL A 1 85 ? -21.601 -0.100 18.523 1.00 98.19 85 VAL A N 1
ATOM 674 C CA . VAL A 1 85 ? -21.167 -0.106 17.115 1.00 98.19 85 VAL A CA 1
ATOM 675 C C . VAL A 1 85 ? -19.651 -0.251 17.021 1.00 98.19 85 VAL A C 1
ATOM 677 O O . VAL A 1 85 ? -18.905 0.461 17.691 1.00 98.19 85 VAL A O 1
ATOM 680 N N . MET A 1 86 ? -19.195 -1.133 16.130 1.00 98.50 86 MET A N 1
ATOM 681 C CA . MET A 1 86 ? -17.790 -1.284 15.747 1.00 98.50 86 MET A CA 1
ATOM 682 C C . MET A 1 86 ? -17.694 -1.376 14.225 1.00 98.50 86 MET A C 1
ATOM 684 O O . MET A 1 86 ? -18.431 -2.141 13.603 1.00 98.50 86 MET A O 1
ATOM 688 N N . LEU A 1 87 ? -16.796 -0.597 13.627 1.00 98.19 87 LEU A N 1
ATOM 689 C CA . LEU A 1 87 ? -16.488 -0.638 12.201 1.00 98.19 87 LEU A CA 1
ATOM 690 C C . LEU A 1 87 ? -15.232 -1.487 11.977 1.00 98.19 87 LEU A C 1
ATOM 692 O O . LEU A 1 87 ? -14.265 -1.405 12.737 1.00 98.19 87 LEU A O 1
ATOM 696 N N . VAL A 1 88 ? -15.229 -2.288 10.915 1.00 97.81 88 VAL A N 1
ATOM 697 C CA . VAL A 1 88 ? -14.134 -3.208 10.574 1.00 97.81 88 VAL A CA 1
ATOM 698 C C . VAL A 1 88 ? -13.921 -3.209 9.060 1.00 97.81 88 VAL A C 1
ATOM 700 O O . VAL A 1 88 ? -14.871 -3.010 8.299 1.00 97.81 88 VAL A O 1
ATOM 703 N N . GLY A 1 89 ? -12.682 -3.419 8.618 1.00 95.75 89 GLY A N 1
ATOM 704 C CA . GLY A 1 89 ? -12.309 -3.482 7.208 1.00 95.75 89 GLY A CA 1
ATOM 705 C C . GLY A 1 89 ? -12.603 -2.174 6.482 1.00 95.75 89 GLY A C 1
ATOM 706 O O . GLY A 1 89 ? -12.326 -1.087 6.993 1.00 95.75 89 GLY A O 1
ATOM 707 N N . ASP A 1 90 ? -13.207 -2.271 5.301 1.00 94.62 90 ASP A N 1
ATOM 708 C CA . ASP A 1 90 ? -13.541 -1.110 4.469 1.00 94.62 90 ASP A CA 1
ATOM 709 C C . ASP A 1 90 ? -14.475 -0.120 5.182 1.00 94.62 90 ASP A C 1
ATOM 711 O O . ASP A 1 90 ? -14.331 1.091 5.010 1.00 94.62 90 ASP A O 1
ATOM 715 N N . ALA A 1 91 ? -15.373 -0.599 6.055 1.00 95.56 91 ALA A N 1
ATOM 716 C CA . ALA A 1 91 ? -16.248 0.270 6.846 1.00 95.56 91 ALA A CA 1
ATOM 717 C C . ALA A 1 91 ? -15.463 1.152 7.834 1.00 95.56 91 ALA A C 1
ATOM 719 O O . ALA A 1 91 ? -15.907 2.248 8.170 1.00 95.56 91 ALA A O 1
ATOM 720 N N . ALA A 1 92 ? -14.295 0.686 8.281 1.00 95.38 92 ALA A N 1
ATOM 721 C CA . ALA A 1 92 ? -13.360 1.424 9.127 1.00 95.38 92 ALA A CA 1
ATOM 722 C C . ALA A 1 92 ? -12.219 2.088 8.338 1.00 95.38 92 ALA A C 1
ATOM 724 O O . ALA A 1 92 ? -11.316 2.646 8.955 1.00 95.38 92 ALA A O 1
ATOM 725 N N . ASN A 1 93 ? -12.251 2.044 7.000 1.00 94.19 93 ASN A N 1
ATOM 726 C CA . ASN A 1 93 ? -11.180 2.539 6.134 1.00 94.19 93 ASN A CA 1
ATOM 727 C C . ASN A 1 93 ? -9.805 1.940 6.500 1.00 94.19 93 ASN A C 1
ATOM 729 O O . ASN A 1 93 ? -8.836 2.653 6.730 1.00 94.19 93 ASN A O 1
ATOM 733 N N . GLN A 1 94 ? -9.737 0.612 6.613 1.00 93.81 94 GLN A N 1
ATOM 734 C CA . GLN A 1 94 ? -8.521 -0.099 7.032 1.00 93.81 94 GLN A CA 1
ATOM 735 C C . GLN A 1 94 ? -7.649 -0.578 5.860 1.00 93.81 94 GLN A C 1
ATOM 737 O O . GLN A 1 94 ? -6.691 -1.304 6.089 1.00 93.81 94 GLN A O 1
ATOM 742 N N . ALA A 1 95 ? -7.936 -0.191 4.614 1.00 92.81 95 ALA A N 1
ATOM 743 C CA . ALA A 1 95 ? -7.160 -0.619 3.445 1.00 92.81 95 ALA A CA 1
ATOM 744 C C . ALA A 1 95 ? -5.760 0.012 3.397 1.00 92.81 95 ALA A C 1
ATOM 746 O O . ALA A 1 95 ? -5.632 1.227 3.419 1.00 92.81 95 ALA A O 1
ATOM 747 N N . ASP A 1 96 ? -4.715 -0.797 3.270 1.00 92.06 96 ASP A N 1
ATOM 748 C CA . ASP A 1 96 ? -3.318 -0.362 3.322 1.00 92.06 96 ASP A CA 1
ATOM 749 C C . ASP A 1 96 ? -2.986 0.716 2.258 1.00 92.06 96 ASP A C 1
ATOM 751 O O . ASP A 1 96 ? -3.125 0.447 1.063 1.00 92.06 96 ASP A O 1
ATOM 755 N N . PRO A 1 97 ? -2.518 1.925 2.633 1.00 92.06 97 PRO A N 1
ATOM 756 C CA . PRO A 1 97 ? -2.228 2.989 1.672 1.00 92.06 97 PRO A CA 1
ATOM 757 C C . PRO A 1 97 ? -1.053 2.696 0.733 1.00 92.06 97 PRO A C 1
ATOM 759 O O . PRO A 1 97 ? -0.962 3.320 -0.323 1.00 92.06 97 PRO A O 1
ATOM 762 N N . LEU A 1 98 ? -0.135 1.796 1.106 1.00 90.19 98 LEU A N 1
ATOM 763 C CA . LEU A 1 98 ? 1.050 1.495 0.302 1.00 90.19 98 LEU A CA 1
ATOM 764 C C . LEU A 1 98 ? 0.702 0.653 -0.927 1.00 90.19 98 LEU A C 1
ATOM 766 O O . LEU A 1 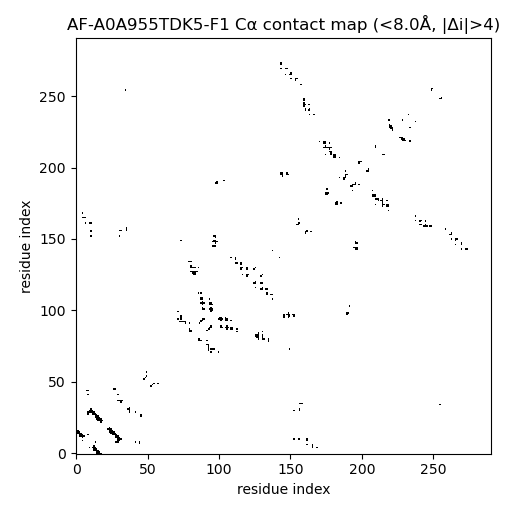98 ? 1.163 0.938 -2.031 1.00 90.19 98 LEU A O 1
ATOM 770 N N . ASN A 1 99 ? -0.087 -0.403 -0.726 1.00 89.38 99 ASN A N 1
ATOM 771 C CA . ASN A 1 99 ? -0.424 -1.378 -1.764 1.00 89.38 99 ASN A CA 1
ATOM 772 C C . ASN A 1 99 ? -1.912 -1.336 -2.163 1.00 89.38 99 ASN A C 1
ATOM 774 O O . ASN A 1 99 ? -2.276 -1.902 -3.186 1.00 89.38 99 ASN A O 1
ATOM 778 N N . GLY A 1 100 ? -2.787 -0.662 -1.418 1.00 89.69 100 GLY A N 1
ATOM 779 C CA . GLY A 1 100 ? -4.231 -0.605 -1.673 1.00 89.69 100 GLY A CA 1
ATOM 780 C C . GLY A 1 100 ? -5.008 -1.878 -1.310 1.00 89.69 100 GLY A C 1
ATOM 781 O O . GLY A 1 100 ? -6.208 -1.957 -1.564 1.00 89.69 100 GLY A O 1
ATOM 782 N N . GLY A 1 101 ? -4.349 -2.879 -0.732 1.00 90.62 101 GLY A N 1
ATOM 783 C CA . GLY A 1 101 ? -4.937 -4.132 -0.282 1.00 90.62 101 GLY A CA 1
ATOM 784 C C . GLY A 1 101 ? -5.629 -3.986 1.073 1.00 90.62 101 GLY A C 1
ATOM 785 O O . GLY A 1 101 ? -5.071 -3.447 2.023 1.00 90.62 101 GLY A O 1
ATOM 786 N N . GLY A 1 102 ? -6.852 -4.508 1.178 1.00 91.81 102 GLY A N 1
ATOM 787 C CA . GLY A 1 102 ? -7.656 -4.417 2.404 1.00 91.81 102 GLY A CA 1
ATOM 788 C C . GLY A 1 102 ? -7.901 -5.738 3.125 1.00 91.81 102 GLY A C 1
ATOM 789 O O . GLY A 1 102 ? -8.191 -5.717 4.311 1.00 91.81 102 GLY A O 1
ATOM 790 N N . ILE A 1 103 ? -7.764 -6.891 2.456 1.00 93.81 103 ILE A N 1
ATOM 791 C CA . ILE A 1 103 ? -8.192 -8.185 3.024 1.00 93.81 103 ILE A CA 1
ATOM 792 C C . ILE A 1 103 ? -7.433 -8.506 4.315 1.00 93.81 103 ILE A C 1
ATOM 794 O O . ILE A 1 103 ? -8.055 -8.762 5.341 1.00 93.81 103 ILE A O 1
ATOM 798 N N . HIS A 1 104 ? -6.100 -8.456 4.288 1.00 91.25 104 HIS A N 1
ATOM 799 C CA . HIS A 1 104 ? -5.283 -8.752 5.465 1.00 91.25 104 HIS A CA 1
ATOM 800 C C . HIS A 1 104 ? -5.571 -7.768 6.613 1.00 91.25 104 HIS A C 1
ATOM 802 O O . HIS A 1 104 ? -5.848 -8.208 7.725 1.00 91.25 104 HIS A O 1
ATOM 808 N N . LYS A 1 105 ? -5.650 -6.459 6.329 1.00 92.19 105 LYS A N 1
ATOM 809 C CA . LYS A 1 105 ? -5.998 -5.436 7.329 1.00 92.19 105 LYS A CA 1
ATOM 810 C C . LYS A 1 105 ? -7.408 -5.581 7.890 1.00 92.19 105 LYS A C 1
ATOM 812 O O . LYS A 1 105 ? -7.617 -5.358 9.079 1.00 92.19 105 LYS A O 1
ATOM 817 N N . ALA A 1 106 ? -8.371 -5.983 7.066 1.00 95.56 106 ALA A N 1
ATOM 818 C CA . ALA A 1 106 ? -9.729 -6.264 7.506 1.00 95.56 106 ALA A CA 1
ATOM 819 C C . ALA A 1 106 ? -9.769 -7.476 8.442 1.00 95.56 106 ALA A C 1
ATOM 821 O O . ALA A 1 106 ? -10.480 -7.435 9.441 1.00 95.56 106 ALA A O 1
ATOM 822 N N . MET A 1 107 ? -8.987 -8.523 8.160 1.00 96.62 107 MET A N 1
ATOM 823 C CA . MET A 1 107 ? -8.877 -9.701 9.029 1.00 96.62 107 MET A CA 1
ATOM 824 C C . MET A 1 107 ? -8.176 -9.370 10.353 1.00 96.62 107 MET A C 1
ATOM 826 O O . MET A 1 107 ? -8.658 -9.771 11.411 1.00 96.62 107 MET A O 1
ATOM 830 N N . GLU A 1 108 ? -7.090 -8.596 10.311 1.00 94.00 108 GLU A N 1
ATOM 831 C CA . GLU A 1 108 ? -6.394 -8.084 11.500 1.00 94.00 108 GLU A CA 1
ATOM 832 C C . GLU A 1 108 ? -7.324 -7.218 12.368 1.00 94.00 108 GLU A C 1
ATOM 834 O O . GLU A 1 108 ? -7.444 -7.431 13.575 1.00 94.00 108 GLU A O 1
ATOM 839 N N . GLY A 1 109 ? -8.057 -6.285 11.751 1.00 96.12 109 GLY A N 1
ATOM 840 C CA . GLY A 1 109 ? -9.063 -5.471 12.433 1.00 96.12 109 GLY A CA 1
ATOM 841 C C . GLY A 1 109 ? -10.211 -6.308 13.003 1.00 96.12 109 GLY A C 1
ATOM 842 O O . GLY A 1 109 ? -10.618 -6.097 14.143 1.00 96.12 109 GLY A O 1
ATOM 843 N N . ALA A 1 110 ? -10.705 -7.295 12.251 1.00 98.06 110 ALA A N 1
ATOM 844 C CA . ALA A 1 110 ? -11.772 -8.189 12.696 1.00 98.06 110 ALA A CA 1
ATOM 845 C C . ALA A 1 110 ? -11.360 -9.013 13.917 1.00 98.06 110 ALA A C 1
ATOM 847 O O . ALA A 1 110 ? -12.176 -9.201 14.817 1.00 98.06 110 ALA A O 1
ATOM 848 N N . TYR A 1 111 ? -10.106 -9.464 13.967 1.00 98.12 111 TYR A N 1
ATOM 849 C CA . TYR A 1 111 ? -9.566 -10.197 15.106 1.00 98.12 111 TYR A CA 1
ATOM 850 C C . TYR A 1 111 ? -9.640 -9.359 16.394 1.00 98.12 111 TYR A C 1
ATOM 852 O O . TYR A 1 111 ? -10.283 -9.768 17.363 1.00 98.12 111 TYR A O 1
ATOM 860 N N . LEU A 1 112 ? -9.088 -8.140 16.375 1.00 98.12 112 LEU A N 1
ATOM 861 C CA . LEU A 1 112 ? -9.115 -7.229 17.530 1.00 98.12 112 LEU A CA 1
ATOM 862 C C . LEU A 1 112 ? -10.546 -6.814 17.912 1.00 98.12 112 LEU A C 1
ATOM 864 O O . LEU A 1 112 ? -10.894 -6.699 19.094 1.00 98.12 112 LEU A O 1
ATOM 868 N N . ALA A 1 113 ? -11.396 -6.593 16.904 1.00 98.38 113 ALA A N 1
ATOM 869 C CA . ALA A 1 113 ? -12.791 -6.244 17.113 1.00 98.38 113 ALA A CA 1
ATOM 870 C C . ALA A 1 113 ? -13.560 -7.386 17.791 1.00 98.38 113 ALA A C 1
ATOM 872 O O . ALA A 1 113 ? -14.330 -7.134 18.715 1.00 98.38 113 ALA A O 1
ATOM 873 N N . ALA A 1 114 ? -13.330 -8.633 17.374 1.00 98.50 114 ALA A N 1
ATOM 874 C CA . ALA A 1 114 ? -13.974 -9.811 17.943 1.00 98.50 114 ALA A CA 1
ATOM 875 C C . ALA A 1 114 ? -13.563 -10.043 19.404 1.00 98.50 114 ALA A C 1
ATOM 877 O O . ALA A 1 114 ? -14.431 -10.303 20.239 1.00 98.50 114 ALA A O 1
ATOM 878 N N . GLU A 1 115 ? -12.276 -9.894 19.736 1.00 98.31 115 GLU A N 1
ATOM 879 C CA . GLU A 1 115 ? -11.799 -9.985 21.122 1.00 98.31 115 GLU A CA 1
ATOM 880 C C . GLU A 1 115 ? -12.480 -8.938 22.013 1.00 98.31 115 GLU A C 1
ATOM 882 O O . GLU A 1 115 ? -13.024 -9.268 23.070 1.00 98.31 115 GLU A O 1
ATOM 887 N N . THR A 1 116 ? -12.524 -7.685 21.555 1.00 98.44 116 THR A N 1
ATOM 888 C CA . THR A 1 116 ? -13.161 -6.584 22.292 1.00 98.44 116 THR A CA 1
ATOM 889 C C . THR A 1 116 ? -14.674 -6.787 22.424 1.00 98.44 116 THR A C 1
ATOM 891 O O . THR A 1 116 ? -15.229 -6.620 23.510 1.00 98.44 116 THR A O 1
ATOM 894 N N . ALA A 1 117 ? -15.349 -7.202 21.348 1.00 98.44 117 ALA A N 1
ATOM 895 C CA . ALA A 1 117 ? -16.783 -7.479 21.351 1.00 98.44 117 ALA A CA 1
ATOM 896 C C . ALA A 1 117 ? -17.139 -8.621 22.311 1.00 98.44 117 ALA A C 1
ATOM 898 O O . ALA A 1 117 ? -18.112 -8.521 23.057 1.00 98.44 117 ALA A O 1
ATOM 899 N N . HIS A 1 118 ? -16.332 -9.684 22.346 1.00 98.38 118 HIS A N 1
ATOM 900 C CA . HIS A 1 118 ? -16.523 -10.794 23.274 1.00 98.38 118 HIS A CA 1
ATOM 901 C C . HIS A 1 118 ? -16.453 -10.326 24.737 1.00 98.38 118 HIS A C 1
ATOM 903 O O . HIS A 1 118 ? -17.352 -10.634 25.521 1.00 98.38 118 HIS A O 1
ATOM 909 N N . GLN A 1 119 ? -15.454 -9.512 25.097 1.00 97.81 119 GLN A N 1
ATOM 910 C CA . GLN A 1 119 ? -15.336 -8.959 26.455 1.00 97.81 119 GLN A CA 1
ATOM 911 C C . GLN A 1 119 ? -16.482 -7.997 26.808 1.00 97.81 119 GLN A C 1
ATOM 913 O O . GLN A 1 119 ? -17.010 -8.034 27.923 1.00 97.81 119 GLN A O 1
ATOM 918 N N . ALA A 1 120 ? -16.913 -7.164 25.859 1.00 98.25 120 ALA A N 1
ATOM 919 C CA . ALA A 1 120 ? -18.050 -6.260 26.030 1.00 98.25 120 ALA A CA 1
ATOM 920 C C . ALA A 1 120 ? -19.361 -7.023 26.292 1.00 98.25 120 ALA A C 1
ATOM 922 O O . ALA A 1 120 ? -20.147 -6.645 27.161 1.00 98.25 120 ALA A O 1
ATOM 923 N N . VAL A 1 121 ? -19.585 -8.134 25.582 1.00 98.19 121 VAL A N 1
ATOM 924 C CA . VAL A 1 121 ? -20.763 -8.989 25.785 1.00 98.19 121 VAL A CA 1
ATOM 925 C C . VAL A 1 121 ? -20.699 -9.709 27.131 1.00 98.19 121 VAL A C 1
ATOM 927 O O . VAL A 1 121 ? -21.691 -9.702 27.857 1.00 98.19 121 VAL A O 1
ATOM 930 N N . LEU A 1 122 ? -19.546 -10.280 27.501 1.00 98.00 122 LEU A N 1
ATOM 931 C CA . LEU A 1 122 ? -19.378 -10.975 28.786 1.00 98.00 122 LEU A CA 1
ATOM 932 C C . LEU A 1 122 ? -19.569 -10.050 29.993 1.00 98.00 122 LEU A C 1
ATOM 934 O O . LEU A 1 122 ? -20.141 -10.459 31.001 1.00 98.00 122 LEU A O 1
ATOM 938 N N . SER A 1 123 ? -19.104 -8.806 29.891 1.00 97.25 123 SER A N 1
ATOM 939 C CA . SER A 1 123 ? -19.264 -7.796 30.944 1.00 97.25 123 SER A CA 1
ATOM 940 C C . SER A 1 123 ? -20.640 -7.119 30.944 1.00 97.25 123 SER A C 1
ATOM 942 O O . SER A 1 123 ? -20.973 -6.419 31.899 1.00 97.25 123 SER A O 1
ATOM 944 N N . GLY A 1 124 ? -21.445 -7.313 29.893 1.00 98.19 124 GLY A N 1
ATOM 945 C CA . GLY A 1 124 ? -22.725 -6.629 29.705 1.00 98.19 124 GLY A CA 1
ATOM 946 C C . GLY A 1 124 ? -22.603 -5.134 29.374 1.00 98.19 124 GLY A C 1
ATOM 947 O O . GLY A 1 124 ? -23.613 -4.429 29.397 1.00 98.19 124 GLY A O 1
ATOM 948 N N . ASP A 1 125 ? -21.403 -4.640 29.052 1.00 98.12 125 ASP A N 1
ATOM 949 C CA . ASP A 1 125 ? -21.122 -3.234 28.745 1.00 98.12 125 ASP A CA 1
ATOM 950 C C . ASP A 1 125 ? -20.623 -3.082 27.298 1.00 98.12 125 ASP A C 1
ATOM 952 O O . ASP A 1 125 ? -19.447 -3.248 26.989 1.00 98.12 125 ASP A O 1
ATOM 956 N N . CYS A 1 126 ? -21.545 -2.735 26.397 1.00 98.00 126 CYS A N 1
ATOM 957 C CA . CYS A 1 126 ? -21.259 -2.417 24.992 1.00 98.00 126 CYS A CA 1
ATOM 958 C C . CYS A 1 126 ? -21.151 -0.901 24.738 1.00 98.00 126 CYS A C 1
ATOM 960 O O . CYS A 1 126 ? -21.468 -0.438 23.640 1.00 98.00 126 CYS A O 1
ATOM 962 N N . SER A 1 127 ? -20.789 -0.109 25.751 1.00 98.56 127 SER A N 1
ATOM 963 C CA . SER A 1 127 ? -20.556 1.328 25.583 1.00 98.56 127 SER A CA 1
ATOM 964 C C . SER A 1 127 ? -19.284 1.607 24.784 1.00 98.56 127 SER A C 1
ATOM 966 O O . SER A 1 127 ? -18.337 0.815 24.778 1.00 98.56 127 SER A O 1
ATOM 968 N N . VAL A 1 128 ? -19.217 2.786 24.165 1.00 98.31 128 VAL A N 1
ATOM 969 C CA . VAL A 1 128 ? -18.030 3.271 23.450 1.00 98.31 128 VAL A CA 1
ATOM 970 C C . VAL A 1 128 ? -16.777 3.211 24.322 1.00 98.31 128 VAL A C 1
ATOM 972 O O . VAL A 1 128 ? -15.703 2.923 23.817 1.00 98.31 128 VAL A O 1
ATOM 975 N N . ARG A 1 129 ? -16.908 3.396 25.643 1.00 97.75 129 ARG A N 1
ATOM 976 C CA . ARG A 1 129 ? -15.793 3.312 26.595 1.00 97.75 129 ARG A CA 1
ATOM 977 C C . ARG A 1 129 ? -15.104 1.946 26.560 1.00 97.75 129 ARG A C 1
ATOM 979 O O . ARG A 1 129 ? -13.880 1.902 26.591 1.00 97.75 129 ARG A O 1
ATOM 986 N N . VAL A 1 130 ? -15.875 0.858 26.517 1.00 98.00 130 VAL A N 1
ATOM 987 C CA . VAL A 1 130 ? -15.329 -0.507 26.435 1.00 98.00 130 VAL A CA 1
ATOM 988 C C . VAL A 1 130 ? -14.841 -0.788 25.019 1.00 98.00 130 VAL A C 1
ATOM 990 O O . VAL A 1 130 ? -13.729 -1.273 24.830 1.00 98.00 130 VAL A O 1
ATOM 993 N N . LEU A 1 131 ? -15.632 -0.411 24.012 1.00 98.56 131 LEU A N 1
ATOM 994 C CA . LEU A 1 131 ? -15.296 -0.671 22.611 1.00 98.56 131 LEU A CA 1
ATOM 995 C C . LEU A 1 131 ? -14.069 0.122 22.129 1.00 98.56 131 LEU A C 1
ATOM 997 O O . LEU A 1 131 ? -13.384 -0.325 21.213 1.00 98.56 131 LEU A O 1
ATOM 1001 N N . GLN A 1 132 ? -13.729 1.244 22.773 1.00 98.12 132 GLN A N 1
ATOM 1002 C CA . GLN A 1 132 ? -12.534 2.045 22.480 1.00 98.12 132 GLN A CA 1
ATOM 1003 C C . GLN A 1 132 ? -11.242 1.227 22.550 1.00 98.12 132 GLN A C 1
ATOM 1005 O O . GLN A 1 132 ? -10.292 1.548 21.838 1.00 98.12 132 GLN A O 1
ATOM 1010 N N . GLN A 1 133 ? -11.218 0.150 23.342 1.00 97.50 133 GLN A N 1
ATOM 1011 C CA . GLN A 1 133 ? -10.079 -0.758 23.416 1.00 97.50 133 GLN A CA 1
ATOM 1012 C C . GLN A 1 133 ? -9.692 -1.314 22.038 1.00 97.50 133 GLN A C 1
ATOM 1014 O O . GLN A 1 133 ? -8.504 -1.341 21.722 1.00 97.50 133 GLN A O 1
ATOM 1019 N N . TYR A 1 134 ? -10.667 -1.666 21.195 1.00 98.25 134 TYR A N 1
ATOM 1020 C CA . TYR A 1 134 ? -10.408 -2.122 19.827 1.00 98.25 134 TYR A CA 1
ATOM 1021 C C . TYR A 1 134 ? -9.701 -1.044 19.001 1.00 98.25 134 TYR A C 1
ATOM 1023 O O . TYR A 1 134 ? -8.667 -1.316 18.394 1.00 98.25 134 TYR A O 1
ATOM 1031 N N . GLN A 1 135 ? -10.217 0.190 19.005 1.00 97.38 135 GLN A N 1
ATOM 1032 C CA . GLN A 1 135 ? -9.591 1.281 18.258 1.00 97.38 135 GLN A CA 1
ATOM 1033 C C . GLN A 1 135 ? -8.172 1.554 18.764 1.00 97.38 135 GLN A C 1
ATOM 1035 O O . GLN A 1 135 ? -7.262 1.691 17.956 1.00 97.38 135 GLN A O 1
ATOM 1040 N N . THR A 1 136 ? -7.965 1.581 20.082 1.00 96.62 136 THR A N 1
ATOM 1041 C CA . THR A 1 136 ? -6.638 1.795 20.668 1.00 96.62 136 THR A CA 1
ATOM 1042 C C . THR A 1 136 ? -5.657 0.689 20.283 1.00 96.62 136 THR A C 1
ATOM 1044 O O . THR A 1 136 ? -4.526 0.995 19.916 1.00 96.62 136 THR A O 1
ATOM 1047 N N . GLN A 1 137 ? -6.069 -0.580 20.319 1.00 96.00 137 GLN A N 1
ATOM 1048 C CA . GLN A 1 137 ? -5.218 -1.698 19.902 1.00 96.00 137 GLN A CA 1
ATOM 1049 C C . GLN A 1 137 ? -4.889 -1.633 18.409 1.00 96.00 137 GLN A C 1
ATOM 1051 O O . GLN A 1 137 ? -3.735 -1.820 18.029 1.00 96.00 137 GLN A O 1
ATOM 1056 N N . TRP A 1 138 ? -5.878 -1.319 17.568 1.00 95.12 138 TRP A N 1
ATOM 1057 C CA . TRP A 1 138 ? -5.664 -1.163 16.133 1.00 95.12 138 TRP A CA 1
ATOM 1058 C C . TRP A 1 138 ? -4.680 -0.024 15.836 1.00 95.12 138 TRP A C 1
ATOM 1060 O O . TRP A 1 138 ? -3.744 -0.195 15.059 1.00 95.12 138 TRP A O 1
ATOM 1070 N N . GLU A 1 139 ? -4.836 1.126 16.498 1.00 93.44 139 GLU A N 1
ATOM 1071 C CA . GLU A 1 139 ? -3.915 2.258 16.362 1.00 93.44 139 GLU A CA 1
ATOM 1072 C C . GLU A 1 139 ? -2.499 1.883 16.812 1.00 93.44 139 GLU A C 1
ATOM 1074 O O . GLU A 1 139 ? -1.541 2.127 16.085 1.00 93.44 139 GLU A O 1
ATOM 1079 N N . GLN A 1 140 ? -2.351 1.214 17.955 1.00 91.75 140 GLN A N 1
ATOM 1080 C CA . GLN A 1 140 ? -1.043 0.773 18.448 1.00 91.75 140 GLN A CA 1
ATOM 1081 C C . GLN A 1 140 ? -0.329 -0.181 17.484 1.00 91.75 140 GLN A C 1
ATOM 1083 O O . GLN A 1 140 ? 0.889 -0.095 17.341 1.00 91.75 140 GLN A O 1
ATOM 1088 N N . GLN A 1 141 ? -1.067 -1.083 16.834 1.00 90.62 141 GLN A N 1
ATOM 1089 C CA . GLN A 1 141 ? -0.483 -2.091 15.950 1.00 90.62 141 GLN A CA 1
ATOM 1090 C C . GLN A 1 141 ? -0.196 -1.559 14.544 1.00 90.62 141 GLN A C 1
ATOM 1092 O O . GLN A 1 141 ? 0.838 -1.891 13.970 1.00 90.62 141 GLN A O 1
ATOM 1097 N N . PHE A 1 142 ? -1.085 -0.736 13.983 1.00 90.81 142 PHE A N 1
ATOM 1098 C CA . PHE A 1 142 ? -1.072 -0.450 12.545 1.00 90.81 142 PHE A CA 1
ATOM 1099 C C . PHE A 1 142 ? -0.833 1.015 12.193 1.00 90.81 142 PHE A C 1
ATOM 1101 O O . PHE A 1 142 ? -0.600 1.323 11.025 1.00 90.81 142 PHE A O 1
ATOM 1108 N N . GLU A 1 143 ? -0.858 1.942 13.155 1.00 90.19 143 GLU A N 1
ATOM 1109 C CA . GLU A 1 143 ? -0.755 3.370 12.842 1.00 90.19 143 GLU A CA 1
ATOM 1110 C C . GLU A 1 143 ? 0.591 3.760 12.221 1.00 90.19 143 GLU A C 1
ATOM 1112 O O . GLU A 1 143 ? 0.623 4.607 11.325 1.00 90.19 143 GLU A O 1
ATOM 1117 N N . LEU A 1 144 ? 1.700 3.165 12.668 1.00 90.94 144 LEU A N 1
ATOM 1118 C CA . LEU A 1 144 ? 3.018 3.466 12.101 1.00 90.94 144 LEU A CA 1
ATOM 1119 C C . LEU A 1 144 ? 3.130 2.992 10.652 1.00 90.94 144 LEU A C 1
ATOM 1121 O O . LEU A 1 144 ? 3.611 3.748 9.806 1.00 90.94 144 LEU A O 1
ATOM 1125 N N . ASP A 1 145 ? 2.632 1.794 10.357 1.00 92.00 145 ASP A N 1
ATOM 1126 C CA . ASP A 1 145 ? 2.604 1.259 8.996 1.00 92.00 145 ASP A CA 1
ATOM 1127 C C . ASP A 1 145 ? 1.692 2.104 8.112 1.00 92.00 145 ASP A C 1
ATOM 1129 O O . ASP A 1 145 ? 2.134 2.620 7.089 1.00 92.00 145 ASP A O 1
ATOM 1133 N N . TRP A 1 146 ? 0.471 2.387 8.576 1.00 92.31 146 TRP A N 1
ATOM 1134 C CA . TRP A 1 146 ? -0.480 3.235 7.861 1.00 92.31 146 TRP A CA 1
ATOM 1135 C C . TRP A 1 146 ? 0.112 4.599 7.492 1.00 92.31 146 TRP A C 1
ATOM 1137 O O . TRP A 1 146 ? 0.029 5.038 6.345 1.00 92.31 146 TRP A O 1
ATOM 1147 N N . ARG A 1 147 ? 0.738 5.281 8.461 1.00 92.12 147 ARG A N 1
ATOM 1148 C CA . ARG A 1 147 ? 1.385 6.586 8.246 1.00 92.12 147 ARG A CA 1
ATOM 1149 C C . ARG A 1 147 ? 2.591 6.483 7.311 1.00 92.12 147 ARG A C 1
ATOM 1151 O O . ARG A 1 147 ? 2.848 7.424 6.562 1.00 92.12 147 ARG A O 1
ATOM 1158 N N . THR A 1 148 ? 3.321 5.370 7.345 1.00 93.31 148 THR A N 1
ATOM 1159 C CA . THR A 1 148 ? 4.452 5.117 6.441 1.00 93.31 148 THR A CA 1
ATOM 1160 C C . THR A 1 148 ? 3.965 4.936 5.005 1.00 93.31 148 THR A C 1
ATOM 1162 O O . THR A 1 148 ? 4.452 5.627 4.108 1.00 93.31 148 THR A O 1
ATOM 1165 N N . GLY A 1 149 ? 2.950 4.094 4.787 1.00 92.69 149 GLY A N 1
ATOM 1166 C CA . GLY A 1 149 ? 2.307 3.935 3.484 1.00 92.69 149 GLY A CA 1
ATOM 1167 C C . GLY A 1 149 ? 1.731 5.253 2.963 1.00 92.69 149 GLY A C 1
ATOM 1168 O O . GLY A 1 149 ? 1.971 5.624 1.814 1.00 92.69 149 GLY A O 1
ATOM 1169 N N . GLU A 1 150 ? 1.049 6.021 3.820 1.00 91.31 150 GLU A N 1
ATOM 1170 C CA . GLU A 1 150 ? 0.512 7.338 3.461 1.00 91.31 150 GLU A CA 1
ATOM 1171 C C . GLU A 1 150 ? 1.626 8.305 3.029 1.00 91.31 150 GLU A C 1
ATOM 1173 O O . GLU A 1 150 ? 1.482 9.010 2.027 1.00 91.31 150 GLU A O 1
ATOM 1178 N N . LEU A 1 151 ? 2.750 8.339 3.750 1.00 92.25 151 LEU A N 1
ATOM 1179 C CA . LEU A 1 151 ? 3.906 9.166 3.403 1.00 92.25 151 LEU A CA 1
ATOM 1180 C C . LEU A 1 151 ? 4.472 8.783 2.030 1.00 92.25 151 LEU A C 1
ATOM 1182 O O . LEU A 1 151 ? 4.641 9.661 1.181 1.00 92.25 151 LEU A O 1
ATOM 1186 N N . PHE A 1 152 ? 4.719 7.494 1.785 1.00 92.31 152 PHE A N 1
ATOM 1187 C CA . PHE A 1 152 ? 5.235 7.019 0.498 1.00 92.31 152 PHE A CA 1
ATOM 1188 C C . PHE A 1 152 ? 4.285 7.337 -0.651 1.00 92.31 152 PHE A C 1
ATOM 1190 O O . PHE A 1 152 ? 4.724 7.851 -1.681 1.00 92.31 152 PHE A O 1
ATOM 1197 N N . LEU A 1 153 ? 2.983 7.140 -0.454 1.00 91.25 153 LEU A N 1
ATOM 1198 C CA . LEU A 1 153 ? 1.977 7.487 -1.447 1.00 91.25 153 LEU A CA 1
ATOM 1199 C C . LEU A 1 153 ? 1.953 8.997 -1.742 1.00 91.25 153 LEU A C 1
ATOM 1201 O O . LEU A 1 153 ? 1.795 9.402 -2.891 1.00 91.25 153 LEU A O 1
ATOM 1205 N N . SER A 1 154 ? 2.154 9.839 -0.725 1.00 89.88 154 SER A N 1
ATOM 1206 C CA . SER A 1 154 ? 2.195 11.305 -0.875 1.00 89.88 154 SER A CA 1
ATOM 1207 C C . SER A 1 154 ? 3.403 11.769 -1.684 1.00 89.88 154 SER A C 1
ATOM 1209 O O . SER A 1 154 ? 3.308 12.715 -2.464 1.00 89.88 154 SER A O 1
ATOM 1211 N N . VAL A 1 155 ? 4.543 11.094 -1.521 1.00 90.50 155 VAL A N 1
ATOM 1212 C CA . VAL A 1 155 ? 5.743 11.338 -2.329 1.00 90.50 155 VAL A CA 1
ATOM 1213 C C . VAL A 1 155 ? 5.519 10.856 -3.762 1.00 90.50 155 VAL A C 1
ATOM 1215 O O . VAL A 1 155 ? 5.730 11.622 -4.698 1.00 90.50 155 VAL A O 1
ATOM 1218 N N . ALA A 1 156 ? 5.032 9.623 -3.933 1.00 90.50 156 ALA A N 1
ATOM 1219 C CA . ALA A 1 156 ? 4.819 9.011 -5.242 1.00 90.50 156 ALA A CA 1
ATOM 1220 C C . ALA A 1 156 ? 3.807 9.783 -6.100 1.00 90.50 156 ALA A C 1
ATOM 1222 O O . ALA A 1 156 ? 4.007 9.927 -7.302 1.00 90.50 156 ALA A O 1
ATOM 1223 N N . LYS A 1 157 ? 2.742 10.327 -5.499 1.00 89.50 157 LYS A N 1
ATOM 1224 C CA . LYS A 1 157 ? 1.709 11.081 -6.224 1.00 89.50 157 LYS A CA 1
ATOM 1225 C C . LYS A 1 157 ? 2.194 12.384 -6.856 1.00 89.50 157 LYS A C 1
ATOM 1227 O O . LYS A 1 157 ? 1.498 12.910 -7.722 1.00 89.50 157 LYS A O 1
ATOM 1232 N N . ASN A 1 158 ? 3.352 12.904 -6.452 1.00 87.81 158 ASN A N 1
ATOM 1233 C CA . ASN A 1 158 ? 3.900 14.106 -7.058 1.00 87.81 158 ASN A CA 1
ATOM 1234 C C . ASN A 1 158 ? 4.443 13.792 -8.472 1.00 87.81 158 ASN A C 1
ATOM 1236 O O . ASN A 1 158 ? 5.443 13.078 -8.592 1.00 87.81 158 ASN A O 1
ATOM 1240 N N . PRO A 1 159 ? 3.847 14.343 -9.549 1.00 84.31 159 PRO A N 1
ATOM 1241 C CA . PRO A 1 159 ? 4.276 14.073 -10.919 1.00 84.31 159 PRO A CA 1
ATOM 1242 C C . PRO A 1 159 ? 5.709 14.542 -11.197 1.00 84.31 159 PRO A C 1
ATOM 1244 O O . PRO A 1 159 ? 6.377 13.972 -12.063 1.00 84.31 159 PRO A O 1
ATOM 1247 N N . ASP A 1 160 ? 6.216 15.521 -10.444 1.00 84.25 160 ASP A N 1
ATOM 1248 C CA . ASP A 1 160 ? 7.594 15.998 -10.574 1.00 84.25 160 ASP A CA 1
ATOM 1249 C C . ASP A 1 160 ? 8.602 14.949 -10.099 1.00 84.25 160 ASP A C 1
ATOM 1251 O O . ASP A 1 160 ? 9.722 14.900 -10.600 1.00 84.25 160 ASP A O 1
ATOM 1255 N N . LEU A 1 161 ? 8.191 14.061 -9.190 1.00 85.81 161 LEU A N 1
ATOM 1256 C CA . LEU A 1 161 ? 9.008 12.961 -8.680 1.00 85.81 161 LEU A CA 1
ATOM 1257 C C . LEU A 1 161 ? 8.799 11.647 -9.438 1.00 85.81 161 LEU A C 1
ATOM 1259 O O . LEU A 1 161 ? 9.517 10.689 -9.163 1.00 85.81 161 LEU A O 1
ATOM 1263 N N . LYS A 1 162 ? 7.878 11.590 -10.411 1.00 87.88 162 LYS A N 1
ATOM 1264 C CA . LYS A 1 162 ? 7.530 10.366 -11.155 1.00 87.88 162 LYS A CA 1
ATOM 1265 C C . LYS A 1 162 ? 8.759 9.615 -11.670 1.00 87.88 162 LYS A C 1
ATOM 1267 O O . LYS A 1 162 ? 8.913 8.427 -11.412 1.00 87.88 162 LYS A O 1
ATOM 1272 N N . GLU A 1 163 ? 9.636 10.314 -12.386 1.00 83.38 163 GLU A N 1
ATOM 1273 C CA . GLU A 1 163 ? 10.836 9.730 -13.004 1.00 83.38 163 GLU A CA 1
ATOM 1274 C C . GLU A 1 163 ? 11.807 9.190 -11.949 1.00 83.38 163 GLU A C 1
ATOM 1276 O O . GLU A 1 163 ? 12.324 8.084 -12.086 1.00 83.38 163 GLU A O 1
ATOM 1281 N N . PHE A 1 164 ? 11.986 9.930 -10.853 1.00 84.06 164 PHE A N 1
ATOM 1282 C CA . PHE A 1 164 ? 12.810 9.499 -9.729 1.00 84.06 164 PHE A CA 1
ATOM 1283 C C . PHE A 1 164 ? 12.222 8.268 -9.023 1.00 84.06 164 PHE A C 1
ATOM 1285 O O . PHE A 1 164 ? 12.938 7.303 -8.765 1.00 84.06 164 PHE A O 1
ATOM 1292 N N . CYS A 1 165 ? 10.918 8.256 -8.744 1.00 89.56 165 CYS A N 1
ATOM 1293 C CA . CYS A 1 165 ? 10.258 7.119 -8.110 1.00 89.56 165 CYS A CA 1
ATOM 1294 C C . CYS A 1 165 ? 10.310 5.863 -8.989 1.00 89.56 165 CYS A C 1
ATOM 1296 O O . CYS A 1 165 ? 10.629 4.787 -8.486 1.00 89.56 165 CYS A O 1
ATOM 1298 N N . LEU A 1 166 ? 10.059 5.990 -10.296 1.00 87.94 166 LEU A N 1
ATOM 1299 C CA . LEU A 1 166 ? 10.186 4.880 -11.245 1.00 87.94 166 LEU A CA 1
ATOM 1300 C C . LEU A 1 166 ? 11.628 4.372 -11.334 1.00 87.94 166 LEU A C 1
ATOM 1302 O O . LEU A 1 166 ? 11.841 3.163 -11.355 1.00 87.94 166 LEU A O 1
ATOM 1306 N N . PHE A 1 167 ? 12.621 5.267 -11.311 1.00 84.50 167 PHE A N 1
ATOM 1307 C CA . PHE A 1 167 ? 14.031 4.885 -11.236 1.00 84.50 167 PHE A CA 1
ATOM 1308 C C . PHE A 1 167 ? 14.332 4.065 -9.972 1.00 84.50 167 PHE A C 1
ATOM 1310 O O . PHE A 1 167 ? 14.969 3.013 -10.056 1.00 84.50 167 PHE A O 1
ATOM 1317 N N . VAL A 1 168 ? 13.855 4.503 -8.803 1.00 87.00 168 VAL A N 1
ATOM 1318 C CA . VAL A 1 168 ? 14.031 3.764 -7.541 1.00 87.00 168 VAL A CA 1
ATOM 1319 C C . VAL A 1 168 ? 13.360 2.389 -7.618 1.00 87.00 168 VAL A C 1
ATOM 1321 O O . VAL A 1 168 ? 14.004 1.384 -7.321 1.00 87.00 168 VAL A O 1
ATOM 1324 N N . LEU A 1 169 ? 12.107 2.321 -8.076 1.00 90.00 169 LEU A N 1
ATOM 1325 C CA . LEU A 1 169 ? 11.355 1.068 -8.204 1.00 90.00 169 LEU A CA 1
ATOM 1326 C C . LEU A 1 169 ? 12.005 0.089 -9.187 1.00 90.00 169 LEU A C 1
ATOM 1328 O O . LEU A 1 169 ? 12.099 -1.099 -8.887 1.00 90.00 169 LEU A O 1
ATOM 1332 N N . ALA A 1 170 ? 12.504 0.575 -10.325 1.00 86.38 170 ALA A N 1
ATOM 1333 C CA . ALA A 1 170 ? 13.206 -0.251 -11.302 1.00 86.38 170 ALA A CA 1
ATOM 1334 C C . ALA A 1 170 ? 14.480 -0.871 -10.709 1.00 86.38 170 ALA A C 1
ATOM 1336 O O . ALA A 1 170 ? 14.764 -2.048 -10.933 1.00 86.38 170 ALA A O 1
ATOM 1337 N N . ASN A 1 171 ? 15.233 -0.109 -9.914 1.00 85.31 171 ASN A N 1
ATOM 1338 C CA . ASN A 1 171 ? 16.427 -0.624 -9.248 1.00 85.31 171 ASN A CA 1
ATOM 1339 C C . ASN A 1 171 ? 16.090 -1.620 -8.135 1.00 85.31 171 ASN A C 1
ATOM 1341 O O . ASN A 1 171 ? 16.736 -2.664 -8.058 1.00 85.31 171 ASN A O 1
ATOM 1345 N N . ILE A 1 172 ? 15.047 -1.357 -7.338 1.00 88.69 172 ILE A N 1
ATOM 1346 C CA . ILE A 1 172 ? 14.536 -2.333 -6.366 1.00 88.69 172 ILE A CA 1
ATOM 1347 C C . ILE A 1 172 ? 14.182 -3.634 -7.092 1.00 88.69 172 ILE A C 1
ATOM 1349 O O . ILE A 1 172 ? 14.701 -4.687 -6.730 1.00 88.69 172 ILE A O 1
ATOM 1353 N N . ALA A 1 173 ? 13.387 -3.569 -8.166 1.00 87.25 173 ALA A N 1
ATOM 1354 C CA . ALA A 1 173 ? 12.990 -4.742 -8.940 1.00 87.25 173 ALA A CA 1
ATOM 1355 C C . ALA A 1 173 ? 14.206 -5.546 -9.437 1.00 87.25 173 ALA A C 1
ATOM 1357 O O . ALA A 1 173 ? 14.284 -6.748 -9.187 1.00 87.25 173 ALA A O 1
ATOM 1358 N N . ARG A 1 174 ? 15.206 -4.891 -10.044 1.00 84.94 174 ARG A N 1
ATOM 1359 C CA . ARG A 1 174 ? 16.450 -5.553 -10.493 1.00 84.94 174 ARG A CA 1
ATOM 1360 C C . ARG A 1 174 ? 17.224 -6.211 -9.355 1.00 84.94 174 ARG A C 1
ATOM 1362 O O . ARG A 1 174 ? 17.758 -7.303 -9.523 1.00 84.94 174 ARG A O 1
ATOM 1369 N N . MET A 1 175 ? 17.313 -5.560 -8.201 1.00 85.81 175 MET A N 1
ATOM 1370 C CA . MET A 1 175 ? 18.020 -6.116 -7.048 1.00 85.81 175 MET A CA 1
ATOM 1371 C C . MET A 1 175 ? 17.283 -7.343 -6.499 1.00 85.81 175 MET A C 1
ATOM 1373 O O . MET A 1 175 ? 17.920 -8.353 -6.207 1.00 85.81 175 MET A O 1
ATOM 1377 N N . THR A 1 176 ? 15.946 -7.313 -6.454 1.00 89.12 176 THR A N 1
ATOM 1378 C CA . THR A 1 176 ? 15.145 -8.460 -5.992 1.00 89.12 176 THR A CA 1
ATOM 1379 C C . THR A 1 176 ? 15.250 -9.692 -6.894 1.00 89.12 176 THR A C 1
ATOM 1381 O O . THR A 1 176 ? 15.088 -10.805 -6.408 1.00 89.12 176 THR A O 1
ATOM 1384 N N . THR A 1 177 ? 15.577 -9.554 -8.185 1.00 86.81 177 THR A N 1
ATOM 1385 C CA . THR A 1 177 ? 15.797 -10.731 -9.049 1.00 86.81 177 THR A CA 1
ATOM 1386 C C . THR A 1 177 ? 17.148 -11.411 -8.813 1.00 86.81 177 THR A C 1
ATOM 1388 O O . THR A 1 177 ? 17.345 -12.534 -9.270 1.00 86.81 177 THR A O 1
ATOM 1391 N N . HIS A 1 178 ? 18.084 -10.746 -8.128 1.00 86.19 178 HIS A N 1
ATOM 1392 C CA . HIS A 1 178 ? 19.462 -11.218 -7.930 1.00 86.19 178 HIS A CA 1
ATOM 1393 C C . HIS A 1 178 ? 19.811 -11.526 -6.466 1.00 86.19 178 HIS A C 1
ATOM 1395 O O . HIS A 1 178 ? 20.873 -12.096 -6.196 1.00 86.19 178 HIS A O 1
ATOM 1401 N N . ASP A 1 179 ? 18.942 -11.157 -5.525 1.00 90.38 179 ASP A N 1
ATOM 1402 C CA . ASP A 1 179 ? 19.129 -11.391 -4.098 1.00 90.38 179 ASP A CA 1
ATOM 1403 C C . ASP A 1 179 ? 17.796 -11.758 -3.432 1.00 90.38 179 ASP A C 1
ATOM 1405 O O . ASP A 1 179 ? 16.869 -10.949 -3.338 1.00 90.38 179 ASP A O 1
ATOM 1409 N N . ARG A 1 180 ? 17.708 -13.014 -2.982 1.00 91.31 180 ARG A N 1
ATOM 1410 C CA . ARG A 1 180 ? 16.500 -13.584 -2.378 1.00 91.31 180 ARG A CA 1
ATOM 1411 C C . ARG A 1 180 ? 16.151 -12.925 -1.044 1.00 91.31 180 ARG A C 1
ATOM 1413 O O . ARG A 1 180 ? 14.974 -12.719 -0.778 1.00 91.31 180 ARG A O 1
ATOM 1420 N N . GLN A 1 181 ? 17.144 -12.571 -0.230 1.00 91.38 181 GLN A N 1
ATOM 1421 C CA . GLN A 1 181 ? 16.904 -11.923 1.061 1.00 91.38 181 GLN A CA 1
ATOM 1422 C C . GLN A 1 181 ? 16.264 -10.548 0.848 1.00 91.38 181 GLN A C 1
ATOM 1424 O O . GLN A 1 181 ? 15.267 -10.209 1.488 1.00 91.38 181 GLN A O 1
ATOM 1429 N N . PHE A 1 182 ? 16.793 -9.776 -0.101 1.00 92.44 182 PHE A N 1
ATOM 1430 C CA . PHE A 1 182 ? 16.214 -8.485 -0.456 1.00 92.44 182 PHE A CA 1
ATOM 1431 C C . PHE A 1 182 ? 14.822 -8.632 -1.087 1.00 92.44 182 PHE A C 1
ATOM 1433 O O . PHE A 1 182 ? 13.920 -7.851 -0.786 1.00 92.44 182 PHE A O 1
ATOM 1440 N N . GLN A 1 183 ? 14.606 -9.665 -1.909 1.00 92.12 183 GLN A N 1
ATOM 1441 C CA . GLN A 1 183 ? 13.284 -9.997 -2.447 1.00 92.12 183 GLN A CA 1
ATOM 1442 C C . GLN A 1 183 ? 12.263 -10.304 -1.346 1.00 92.12 183 GLN A C 1
ATOM 1444 O O . GLN A 1 183 ? 11.155 -9.766 -1.377 1.00 92.12 183 GLN A O 1
ATOM 1449 N N . GLU A 1 184 ? 12.612 -11.152 -0.379 1.00 92.81 184 GLU A N 1
ATOM 1450 C CA . GLU A 1 184 ? 11.753 -11.511 0.755 1.00 92.81 184 GLU A CA 1
ATOM 1451 C C . GLU A 1 184 ? 11.446 -10.284 1.621 1.00 92.81 184 GLU A C 1
ATOM 1453 O O . GLU A 1 184 ? 10.295 -10.070 1.994 1.00 92.81 184 GLU A O 1
ATOM 1458 N N . PHE A 1 185 ? 12.427 -9.404 1.842 1.00 93.75 185 PHE A N 1
ATOM 1459 C CA . PHE A 1 185 ? 12.210 -8.133 2.530 1.00 93.75 185 PHE A CA 1
ATOM 1460 C C . PHE A 1 185 ? 11.230 -7.216 1.780 1.00 93.75 185 PHE A C 1
ATOM 1462 O O . PHE A 1 185 ? 10.218 -6.795 2.343 1.00 93.75 185 PHE A O 1
ATOM 1469 N N . CYS A 1 186 ? 11.490 -6.917 0.502 1.00 92.75 186 CYS A N 1
ATOM 1470 C CA . CYS A 1 186 ? 10.648 -6.015 -0.286 1.00 92.75 186 CYS A CA 1
ATOM 1471 C C . CYS A 1 186 ? 9.230 -6.566 -0.477 1.00 92.75 186 CYS A C 1
ATOM 1473 O O . CYS A 1 186 ? 8.259 -5.821 -0.352 1.00 92.75 186 CYS A O 1
ATOM 1475 N N . SER A 1 187 ? 9.098 -7.865 -0.758 1.00 91.50 187 SER A N 1
ATOM 1476 C CA . SER A 1 187 ? 7.789 -8.515 -0.886 1.00 91.50 187 SER A CA 1
ATOM 1477 C C . SER A 1 187 ? 7.062 -8.610 0.453 1.00 91.50 187 SER A C 1
ATOM 1479 O O . SER A 1 187 ? 5.852 -8.404 0.488 1.00 91.50 187 SER A O 1
ATOM 1481 N N . GLY A 1 188 ? 7.774 -8.838 1.559 1.00 92.94 188 GLY A N 1
ATOM 1482 C CA . GLY A 1 188 ? 7.216 -8.822 2.907 1.00 92.94 188 GLY A CA 1
ATOM 1483 C C . GLY A 1 188 ? 6.635 -7.458 3.274 1.00 92.94 188 GLY A C 1
ATOM 1484 O O . GLY A 1 188 ? 5.492 -7.383 3.714 1.00 92.94 188 GLY A O 1
ATOM 1485 N N . VAL A 1 189 ? 7.371 -6.375 3.009 1.00 92.94 189 VAL A N 1
ATOM 1486 C CA . VAL A 1 189 ? 6.884 -4.998 3.202 1.00 92.94 189 VAL A CA 1
ATOM 1487 C C . VAL A 1 189 ? 5.687 -4.705 2.298 1.00 92.94 189 VAL A C 1
ATOM 1489 O O . VAL A 1 189 ? 4.661 -4.212 2.760 1.00 92.94 189 VAL A O 1
ATOM 1492 N N . PHE A 1 190 ? 5.800 -5.011 1.001 1.00 91.38 190 PHE A N 1
ATOM 1493 C CA . PHE A 1 190 ? 4.748 -4.702 0.035 1.00 91.38 190 PHE A CA 1
ATOM 1494 C C . PHE A 1 190 ? 3.468 -5.506 0.280 1.00 91.38 190 PHE A C 1
ATOM 1496 O O . PHE A 1 190 ? 2.388 -4.996 0.021 1.00 91.38 190 PHE A O 1
ATOM 1503 N N . SER A 1 191 ? 3.564 -6.740 0.779 1.00 88.81 191 SER A N 1
ATOM 1504 C CA . SER A 1 191 ? 2.403 -7.583 1.103 1.00 88.81 191 SER A CA 1
ATOM 1505 C C . SER A 1 191 ? 1.782 -7.294 2.471 1.00 88.81 191 SER A C 1
ATOM 1507 O O . SER A 1 191 ? 0.703 -7.811 2.753 1.00 88.81 191 SER A O 1
ATOM 1509 N N . GLY A 1 192 ? 2.450 -6.503 3.317 1.00 88.25 192 GLY A N 1
ATOM 1510 C CA . GLY A 1 192 ? 2.032 -6.245 4.696 1.00 88.25 192 GLY A CA 1
ATOM 1511 C C . GLY A 1 192 ? 2.405 -7.353 5.689 1.00 88.25 192 GLY A C 1
ATOM 1512 O O . GLY A 1 192 ? 2.028 -7.262 6.852 1.00 88.25 192 GLY A O 1
ATOM 1513 N N . VAL A 1 193 ? 3.152 -8.384 5.266 1.00 90.31 193 VAL A N 1
ATOM 1514 C CA . VAL A 1 193 ? 3.692 -9.431 6.160 1.00 90.31 193 VAL A CA 1
ATOM 1515 C C . VAL A 1 193 ? 4.769 -8.863 7.086 1.00 90.31 193 VAL A C 1
ATOM 1517 O O . VAL A 1 193 ? 4.865 -9.251 8.249 1.00 90.31 193 VAL A O 1
ATOM 1520 N N . LEU A 1 194 ? 5.586 -7.946 6.570 1.00 91.25 194 LEU A N 1
ATOM 1521 C CA . LEU A 1 194 ? 6.510 -7.148 7.366 1.00 91.25 194 LEU A CA 1
ATOM 1522 C C . LEU A 1 194 ? 5.912 -5.763 7.582 1.00 91.25 194 LEU A C 1
ATOM 1524 O O . LEU A 1 194 ? 5.333 -5.179 6.666 1.00 91.25 194 LEU A O 1
ATOM 1528 N N . SER A 1 195 ? 6.131 -5.222 8.781 1.00 91.00 195 SER A N 1
ATOM 1529 C CA . SER A 1 195 ? 5.794 -3.834 9.092 1.00 91.00 195 SER A CA 1
ATOM 1530 C C . SER A 1 195 ? 6.458 -2.905 8.080 1.00 91.00 195 SER A C 1
ATOM 1532 O O . SER A 1 195 ? 7.667 -2.959 7.873 1.00 91.00 195 SER A O 1
ATOM 1534 N N . GLN A 1 196 ? 5.679 -2.029 7.458 1.00 91.38 196 GLN A N 1
ATOM 1535 C CA . GLN A 1 196 ? 6.164 -1.071 6.463 1.00 91.38 196 GLN A CA 1
ATOM 1536 C C . GLN A 1 196 ? 7.101 -0.037 7.071 1.00 91.38 196 GLN A C 1
ATOM 1538 O O . GLN A 1 196 ? 8.026 0.443 6.414 1.00 91.38 196 GLN A O 1
ATOM 1543 N N . ASN A 1 197 ? 6.903 0.261 8.353 1.00 89.81 197 ASN A N 1
ATOM 1544 C CA . ASN A 1 197 ? 7.771 1.147 9.102 1.00 89.81 197 ASN A CA 1
ATOM 1545 C C . ASN A 1 197 ? 9.238 0.672 9.133 1.00 89.81 197 ASN A C 1
ATOM 1547 O O . ASN A 1 197 ? 10.155 1.479 9.291 1.00 89.81 197 ASN A O 1
ATOM 1551 N N . ILE A 1 198 ? 9.492 -0.624 8.914 1.00 89.19 198 ILE A N 1
ATOM 1552 C CA . ILE A 1 198 ? 10.848 -1.176 8.842 1.00 89.19 198 ILE A CA 1
ATOM 1553 C C . ILE A 1 198 ? 11.699 -0.522 7.739 1.00 89.19 198 ILE A C 1
ATOM 1555 O O . ILE A 1 198 ? 12.920 -0.437 7.873 1.00 89.19 198 ILE A O 1
ATOM 1559 N N . CYS A 1 199 ? 11.070 0.011 6.683 1.00 86.06 199 CYS A N 1
ATOM 1560 C CA . CYS A 1 199 ? 11.747 0.748 5.615 1.00 86.06 199 CYS A CA 1
ATOM 1561 C C . CYS A 1 199 ? 12.372 2.067 6.076 1.00 86.06 199 CYS A C 1
ATOM 1563 O O . CYS A 1 199 ? 13.158 2.653 5.338 1.00 86.06 199 CYS A O 1
ATOM 1565 N N . LEU A 1 200 ? 12.026 2.548 7.268 1.00 87.31 200 LEU A N 1
ATOM 1566 C CA . LEU A 1 200 ? 12.563 3.776 7.848 1.00 87.31 200 LEU A CA 1
ATOM 1567 C C . LEU A 1 200 ? 13.601 3.502 8.938 1.00 87.31 200 LEU A C 1
ATOM 1569 O O . LEU A 1 200 ? 14.185 4.440 9.478 1.00 87.31 200 LEU A O 1
ATOM 1573 N N . VAL A 1 201 ? 13.860 2.228 9.247 1.00 87.75 201 VAL A N 1
ATOM 1574 C CA . VAL A 1 201 ? 14.833 1.803 10.253 1.00 87.75 201 VAL A CA 1
ATOM 1575 C C . VAL A 1 201 ? 16.171 1.508 9.561 1.00 87.75 201 VAL A C 1
ATOM 1577 O O . VAL A 1 201 ? 16.288 0.489 8.874 1.00 87.75 201 VAL A O 1
ATOM 1580 N N . PRO A 1 202 ? 17.223 2.335 9.752 1.00 86.12 202 PRO A N 1
ATOM 1581 C CA . PRO A 1 202 ? 18.485 2.185 9.018 1.00 86.12 202 PRO A CA 1
ATOM 1582 C C . PRO A 1 202 ? 19.146 0.817 9.204 1.00 86.12 202 PRO A C 1
ATOM 1584 O O . PRO A 1 202 ? 19.695 0.255 8.259 1.00 86.12 202 PRO A O 1
ATOM 1587 N N . GLN A 1 203 ? 19.063 0.257 10.414 1.00 84.94 203 GLN A N 1
ATOM 1588 C CA . GLN A 1 203 ? 19.611 -1.064 10.711 1.00 84.94 203 GLN A CA 1
ATOM 1589 C C . GLN A 1 203 ? 18.899 -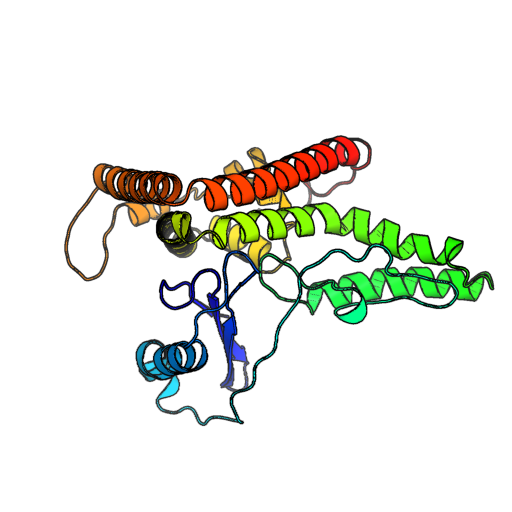2.164 9.915 1.00 84.94 203 GLN A C 1
ATOM 1591 O O . GLN A 1 203 ? 19.557 -3.037 9.355 1.00 84.94 203 GLN A O 1
ATOM 1596 N N . ALA A 1 204 ? 17.570 -2.114 9.823 1.00 86.12 204 ALA A N 1
ATOM 1597 C CA . ALA A 1 204 ? 16.816 -3.115 9.083 1.00 86.12 204 ALA A CA 1
ATOM 1598 C C . ALA A 1 204 ? 17.095 -3.031 7.577 1.00 86.12 204 ALA A C 1
ATOM 1600 O O . ALA A 1 204 ? 17.334 -4.059 6.949 1.00 86.12 204 ALA A O 1
ATOM 1601 N N . LEU A 1 205 ? 17.186 -1.814 7.024 1.00 86.19 205 LEU A N 1
ATOM 1602 C CA . LEU A 1 205 ? 17.630 -1.605 5.644 1.00 86.19 205 LEU A CA 1
ATOM 1603 C C . LEU A 1 205 ? 19.032 -2.176 5.407 1.00 86.19 205 LEU A C 1
ATOM 1605 O O . LEU A 1 205 ? 19.251 -2.872 4.423 1.00 86.19 205 LEU A O 1
ATOM 1609 N N . PHE A 1 206 ? 19.979 -1.936 6.318 1.00 86.25 206 PHE A N 1
ATOM 1610 C CA . PHE A 1 206 ? 21.331 -2.484 6.205 1.00 86.25 206 PHE A CA 1
ATOM 1611 C C . PHE A 1 206 ? 21.348 -4.019 6.203 1.00 86.25 206 PHE A C 1
ATOM 1613 O O . PHE A 1 206 ? 22.149 -4.628 5.492 1.00 86.25 206 PHE A O 1
ATOM 1620 N N . HIS A 1 207 ? 20.483 -4.659 6.993 1.00 86.38 207 HIS A N 1
ATOM 1621 C CA . HIS A 1 207 ? 20.363 -6.116 7.001 1.00 86.38 207 HIS A CA 1
ATOM 1622 C C . HIS A 1 207 ? 19.689 -6.659 5.743 1.00 86.38 207 HIS A C 1
ATOM 1624 O O . HIS A 1 207 ? 20.131 -7.692 5.251 1.00 86.38 207 HIS A O 1
ATOM 1630 N N . ALA A 1 208 ? 18.684 -5.955 5.223 1.00 87.44 208 ALA A N 1
ATOM 1631 C CA . ALA A 1 208 ? 17.949 -6.347 4.029 1.00 87.44 208 ALA A CA 1
ATOM 1632 C C . ALA A 1 208 ? 18.731 -6.144 2.725 1.00 87.44 208 ALA A C 1
ATOM 1634 O O . ALA A 1 208 ? 18.492 -6.864 1.761 1.00 87.44 208 ALA A O 1
ATOM 1635 N N . MET A 1 209 ? 19.628 -5.153 2.676 1.00 87.00 209 MET A N 1
ATOM 1636 C CA . MET A 1 209 ? 20.371 -4.797 1.465 1.00 87.00 209 MET A CA 1
ATOM 1637 C C . MET A 1 209 ? 21.091 -6.007 0.850 1.00 87.00 209 MET A C 1
ATOM 1639 O O . MET A 1 209 ? 21.716 -6.772 1.594 1.00 87.00 209 MET A O 1
ATOM 1643 N N . PRO A 1 210 ? 21.087 -6.145 -0.495 1.00 85.94 210 PRO A N 1
ATOM 1644 C CA . PRO A 1 210 ? 21.695 -7.283 -1.160 1.00 85.94 210 PRO A CA 1
ATOM 1645 C C . PRO A 1 210 ? 23.139 -7.511 -0.748 1.00 85.94 210 PRO A C 1
ATOM 1647 O O . PRO A 1 210 ? 23.986 -6.612 -0.830 1.00 85.94 210 PRO A O 1
ATOM 1650 N N . ARG A 1 211 ? 23.423 -8.747 -0.344 1.00 82.81 211 ARG A N 1
ATOM 1651 C CA . ARG A 1 211 ? 24.779 -9.201 -0.017 1.00 82.81 211 ARG A CA 1
ATOM 1652 C C . ARG A 1 211 ? 25.507 -9.679 -1.261 1.00 82.81 211 ARG A C 1
ATOM 1654 O O . ARG A 1 211 ? 26.733 -9.631 -1.305 1.00 82.81 211 ARG A O 1
ATOM 1661 N N . ASN A 1 212 ? 24.756 -10.110 -2.272 1.00 82.25 212 ASN A N 1
ATOM 1662 C CA . ASN A 1 212 ? 25.302 -10.564 -3.537 1.00 82.25 212 ASN A CA 1
ATOM 1663 C C . ASN A 1 212 ? 25.826 -9.378 -4.376 1.00 82.25 212 ASN A C 1
ATOM 1665 O O . ASN A 1 212 ? 25.028 -8.538 -4.804 1.00 82.25 212 ASN A O 1
ATOM 1669 N N . PRO A 1 213 ? 27.134 -9.313 -4.703 1.00 81.94 213 PRO A N 1
ATOM 1670 C CA . PRO A 1 213 ? 27.672 -8.278 -5.586 1.00 81.94 213 PRO A CA 1
ATOM 1671 C C . PRO A 1 213 ? 27.005 -8.258 -6.967 1.00 81.94 213 PRO A C 1
ATOM 1673 O O . PRO A 1 213 ? 26.922 -7.199 -7.582 1.00 81.94 213 PRO A O 1
ATOM 1676 N N . ALA A 1 214 ? 26.480 -9.394 -7.445 1.00 79.81 214 ALA A N 1
ATOM 1677 C CA . ALA A 1 214 ? 25.752 -9.460 -8.710 1.00 79.81 214 ALA A CA 1
ATOM 1678 C C . ALA A 1 214 ? 24.491 -8.581 -8.713 1.00 79.81 214 ALA A C 1
ATOM 1680 O O . ALA A 1 214 ? 24.168 -8.007 -9.746 1.00 79.81 214 ALA A O 1
ATOM 1681 N N . ALA A 1 215 ? 23.820 -8.405 -7.568 1.00 80.06 215 ALA A N 1
ATOM 1682 C CA . ALA A 1 215 ? 22.662 -7.516 -7.458 1.00 80.06 215 ALA A CA 1
ATOM 1683 C C . ALA A 1 215 ? 23.049 -6.040 -7.642 1.00 80.06 215 ALA A C 1
ATOM 1685 O O . ALA A 1 215 ? 22.333 -5.281 -8.291 1.00 80.06 215 ALA A O 1
ATOM 1686 N N . TRP A 1 216 ? 24.218 -5.646 -7.134 1.00 80.50 216 TRP A N 1
ATOM 1687 C CA . TRP A 1 216 ? 24.773 -4.306 -7.332 1.00 80.50 216 TRP A CA 1
ATOM 1688 C C . TRP A 1 216 ? 25.287 -4.108 -8.761 1.00 80.50 216 TRP A C 1
ATOM 1690 O O . TRP A 1 216 ? 25.076 -3.057 -9.359 1.00 80.50 216 TRP A O 1
ATOM 1700 N N . LEU A 1 217 ? 25.908 -5.135 -9.346 1.00 76.19 217 LEU A N 1
ATOM 1701 C CA . LEU A 1 217 ? 26.327 -5.123 -10.750 1.00 76.19 217 LEU A CA 1
ATOM 1702 C C . LEU A 1 217 ? 25.132 -5.084 -11.711 1.00 76.19 217 LEU A C 1
ATOM 1704 O O . LEU A 1 217 ? 25.242 -4.471 -12.768 1.00 76.19 217 LEU A O 1
ATOM 1708 N N . ALA A 1 218 ? 23.988 -5.667 -11.347 1.00 70.56 218 ALA A N 1
ATOM 1709 C CA . ALA A 1 218 ? 22.757 -5.594 -12.131 1.00 70.56 218 ALA A CA 1
ATOM 1710 C C . ALA A 1 218 ? 22.197 -4.166 -12.228 1.00 70.56 218 ALA A C 1
ATOM 1712 O O . ALA A 1 218 ? 21.506 -3.850 -13.192 1.00 70.56 218 ALA A O 1
ATOM 1713 N N . MET A 1 219 ? 22.530 -3.272 -11.288 1.00 66.75 219 MET A N 1
ATOM 1714 C CA . MET A 1 219 ? 22.243 -1.843 -11.459 1.00 66.75 219 MET A CA 1
ATOM 1715 C C . MET A 1 219 ? 23.080 -1.236 -12.600 1.00 66.75 219 MET A C 1
ATOM 1717 O O . MET A 1 219 ? 22.632 -0.296 -13.247 1.00 66.75 219 MET A O 1
ATOM 1721 N N . LEU A 1 220 ? 24.280 -1.772 -12.862 1.00 65.00 220 LEU A N 1
ATOM 1722 C CA . LEU A 1 220 ? 25.222 -1.282 -13.879 1.00 65.00 220 LEU A CA 1
ATOM 1723 C C . LEU A 1 220 ? 24.996 -1.887 -15.280 1.00 65.00 220 LEU A C 1
ATOM 1725 O O . LEU A 1 220 ? 25.629 -1.441 -16.238 1.00 65.00 220 LEU A O 1
ATOM 1729 N N . GLN A 1 221 ? 24.166 -2.928 -15.416 1.00 55.84 221 GLN A N 1
ATOM 1730 C CA . GLN A 1 221 ? 23.896 -3.596 -16.695 1.00 55.84 221 GLN A CA 1
ATOM 1731 C C . GLN A 1 221 ? 22.615 -3.040 -17.330 1.00 55.84 221 GLN A C 1
ATOM 1733 O O . GLN A 1 221 ? 21.574 -2.961 -16.681 1.00 55.84 221 GLN A O 1
ATOM 1738 N N . LEU A 1 222 ? 22.700 -2.621 -18.596 1.00 53.75 222 LEU A N 1
ATOM 1739 C CA . LEU A 1 222 ? 21.614 -1.925 -19.292 1.00 53.75 222 LEU A CA 1
ATOM 1740 C C . LEU A 1 222 ? 20.687 -2.798 -20.123 1.00 53.75 222 LEU A C 1
ATOM 1742 O O . LEU A 1 222 ? 21.017 -3.903 -20.539 1.00 53.75 222 LEU A O 1
ATOM 1746 N N . ASP A 1 223 ? 19.538 -2.167 -20.348 1.00 48.56 223 ASP A N 1
ATOM 1747 C CA . ASP A 1 223 ? 18.320 -2.542 -21.053 1.00 48.56 223 ASP A CA 1
ATOM 1748 C C . ASP A 1 223 ? 18.485 -2.739 -22.581 1.00 48.56 223 ASP A C 1
ATOM 1750 O O . ASP A 1 223 ? 19.490 -2.342 -23.181 1.00 48.56 223 ASP A O 1
ATOM 1754 N N . GLU A 1 224 ? 17.450 -3.303 -23.217 1.00 45.12 224 GLU A N 1
ATOM 1755 C CA . GLU A 1 224 ? 17.331 -3.825 -24.595 1.00 45.12 224 GLU A CA 1
ATOM 1756 C C . GLU A 1 224 ? 17.779 -2.883 -25.741 1.00 45.12 224 GLU A C 1
ATOM 1758 O O . GLU A 1 224 ? 17.874 -3.304 -26.894 1.00 45.12 224 GLU A O 1
ATOM 1763 N N . LYS A 1 225 ? 18.102 -1.614 -25.456 1.00 44.25 225 LYS A N 1
ATOM 1764 C CA . LYS A 1 225 ? 18.547 -0.597 -26.431 1.00 44.25 225 LYS A CA 1
ATOM 1765 C C . LYS A 1 225 ? 20.070 -0.476 -26.596 1.00 44.25 225 LYS A C 1
ATOM 1767 O O . LYS A 1 225 ? 20.523 0.362 -27.373 1.00 44.25 225 LYS A O 1
ATOM 1772 N N . GLY A 1 226 ? 20.869 -1.287 -25.900 1.00 38.81 226 GLY A N 1
ATOM 1773 C CA . GLY A 1 226 ? 22.294 -1.463 -26.215 1.00 38.81 226 GLY A CA 1
ATOM 1774 C C . GLY A 1 226 ? 23.228 -0.283 -25.904 1.00 38.81 226 GLY A C 1
ATOM 1775 O O . GLY A 1 226 ? 24.326 -0.231 -26.455 1.00 38.81 226 GLY A O 1
ATOM 1776 N N . LEU A 1 227 ? 22.858 0.652 -25.021 1.00 39.44 227 LEU A N 1
ATOM 1777 C CA . LEU A 1 227 ? 23.821 1.617 -24.469 1.00 39.44 227 LEU A CA 1
ATOM 1778 C C . LEU A 1 227 ? 24.397 1.083 -23.157 1.00 39.44 227 LEU A C 1
ATOM 1780 O O . LEU A 1 227 ? 23.628 0.775 -22.262 1.00 39.44 227 LEU A O 1
ATOM 1784 N N . VAL A 1 228 ? 25.730 1.005 -23.037 1.00 42.69 228 VAL A N 1
ATOM 1785 C CA . VAL A 1 228 ? 26.473 0.659 -21.806 1.00 42.69 228 VAL A CA 1
ATOM 1786 C C . VAL A 1 228 ? 26.711 1.901 -20.975 1.00 42.69 228 VAL A C 1
ATOM 1788 O O . VAL A 1 228 ? 27.124 2.934 -21.494 1.00 42.69 228 VAL A O 1
ATOM 1791 N N . THR A 1 229 ? 26.521 1.792 -19.669 1.00 44.81 229 THR A N 1
ATOM 1792 C CA . THR A 1 229 ? 26.583 2.921 -18.782 1.00 44.81 229 THR A CA 1
ATOM 1793 C C . THR A 1 229 ? 26.853 2.409 -17.354 1.00 44.81 229 THR A C 1
ATOM 1795 O O . THR A 1 229 ? 26.013 1.802 -16.703 1.00 44.81 229 THR A O 1
ATOM 1798 N N . GLY A 1 230 ? 28.110 2.525 -16.919 1.00 54.16 230 GLY A N 1
ATOM 1799 C CA . GLY A 1 230 ? 28.567 2.060 -15.606 1.00 54.16 230 GLY A CA 1
ATOM 1800 C C . GLY A 1 230 ? 28.060 2.935 -14.443 1.00 54.16 230 GLY A C 1
ATOM 1801 O O . GLY A 1 230 ? 27.066 3.635 -14.581 1.00 54.16 230 GLY A O 1
ATOM 1802 N N . PRO A 1 231 ? 28.766 2.999 -13.299 1.00 55.22 231 PRO A N 1
ATOM 1803 C CA . PRO A 1 231 ? 28.354 3.805 -12.137 1.00 55.22 231 PRO A CA 1
ATOM 1804 C C . PRO A 1 231 ? 28.009 5.267 -12.472 1.00 55.22 231 PRO A C 1
ATOM 1806 O O . PRO A 1 231 ? 27.166 5.887 -11.825 1.00 55.22 231 PRO A O 1
ATOM 1809 N N . LEU A 1 232 ? 28.659 5.812 -13.506 1.00 52.97 232 LEU A N 1
ATOM 1810 C CA . LEU A 1 232 ? 28.500 7.188 -13.954 1.00 52.97 232 LEU A CA 1
ATOM 1811 C C . LEU A 1 232 ? 27.093 7.494 -14.475 1.00 52.97 232 LEU A C 1
ATOM 1813 O O . LEU A 1 232 ? 26.636 8.616 -14.330 1.00 52.97 232 LEU A O 1
ATOM 1817 N N . SER A 1 233 ? 26.393 6.541 -15.077 1.00 55.50 233 SER A N 1
ATOM 1818 C CA . SER A 1 233 ? 25.066 6.797 -15.641 1.00 55.50 233 SER A CA 1
ATOM 1819 C C . SER A 1 233 ? 23.919 6.534 -14.715 1.00 55.50 233 SER A C 1
ATOM 1821 O O . SER A 1 233 ? 22.933 7.229 -14.829 1.00 55.50 233 SER A O 1
ATOM 1823 N N . LEU A 1 234 ? 24.044 5.604 -13.773 1.00 61.31 234 LEU A N 1
ATOM 1824 C CA . LEU A 1 234 ? 23.135 5.576 -12.637 1.00 61.31 234 LEU A CA 1
ATOM 1825 C C . LEU A 1 234 ? 23.211 6.916 -11.911 1.00 61.31 234 LEU A C 1
ATOM 1827 O O . LEU A 1 234 ? 22.184 7.474 -11.545 1.00 61.31 234 LEU A O 1
ATOM 1831 N N . ALA A 1 235 ? 24.425 7.460 -11.756 1.00 62.75 235 ALA A N 1
ATOM 1832 C CA . ALA A 1 235 ? 24.614 8.799 -11.222 1.00 62.75 235 ALA A CA 1
ATOM 1833 C C . ALA A 1 235 ? 24.014 9.875 -12.145 1.00 62.75 235 ALA A C 1
ATOM 1835 O O . ALA A 1 235 ? 23.339 10.766 -11.644 1.00 62.75 235 ALA A O 1
ATOM 1836 N N . VAL A 1 236 ? 24.185 9.797 -13.471 1.00 67.88 236 VAL A N 1
ATOM 1837 C CA . VAL A 1 236 ? 23.562 10.743 -14.421 1.00 67.88 236 VAL A CA 1
ATOM 1838 C C . VAL A 1 236 ? 22.039 10.617 -14.427 1.00 67.88 236 VAL A C 1
ATOM 1840 O O . VAL A 1 236 ? 21.370 11.637 -14.407 1.00 67.88 236 VAL A O 1
ATOM 1843 N N . ASP A 1 237 ? 21.460 9.426 -14.409 1.00 68.44 237 ASP A N 1
ATOM 1844 C CA . ASP A 1 237 ? 20.017 9.177 -14.405 1.00 68.44 237 ASP A CA 1
ATOM 1845 C C . ASP A 1 237 ? 19.394 9.636 -13.089 1.00 68.44 237 ASP A C 1
ATOM 1847 O O . ASP A 1 237 ? 18.360 10.305 -13.094 1.00 68.44 237 ASP A O 1
ATOM 1851 N N . ALA A 1 238 ? 20.062 9.376 -11.962 1.00 70.88 238 ALA A N 1
ATOM 1852 C CA . ALA A 1 238 ? 19.675 9.923 -10.669 1.00 70.88 238 ALA A CA 1
ATOM 1853 C C . ALA A 1 238 ? 19.742 11.459 -10.683 1.00 70.88 238 ALA A C 1
ATOM 1855 O O . ALA A 1 238 ? 18.749 12.116 -10.379 1.00 70.88 238 ALA A O 1
ATOM 1856 N N . VAL A 1 239 ? 20.868 12.046 -11.106 1.00 73.81 239 VAL A N 1
ATOM 1857 C CA . VAL A 1 239 ? 21.054 13.507 -11.172 1.00 73.81 239 VAL A CA 1
ATOM 1858 C C . VAL A 1 239 ? 20.067 14.154 -12.139 1.00 73.81 239 VAL A C 1
ATOM 1860 O O . VAL A 1 239 ? 19.490 15.185 -11.812 1.00 73.81 239 VAL A O 1
ATOM 1863 N N . THR A 1 240 ? 19.833 13.570 -13.312 1.00 75.19 240 THR A N 1
ATOM 1864 C CA . THR A 1 240 ? 18.911 14.108 -14.319 1.00 75.19 240 THR A CA 1
ATOM 1865 C C . THR A 1 240 ? 17.465 13.990 -13.864 1.00 75.19 240 THR A C 1
ATOM 1867 O O . THR A 1 240 ? 16.723 14.958 -14.020 1.00 75.19 240 THR A O 1
ATOM 1870 N N . SER A 1 241 ? 17.065 12.877 -13.244 1.00 73.69 241 SER A N 1
ATOM 1871 C CA . SER A 1 241 ? 15.729 12.722 -12.655 1.00 73.69 241 SER A CA 1
ATOM 1872 C C . SER A 1 241 ? 15.516 13.719 -11.512 1.00 73.69 241 SER A C 1
ATOM 1874 O O . SER A 1 241 ? 14.498 14.407 -11.474 1.00 73.69 241 SER A O 1
ATOM 1876 N N . SER A 1 242 ? 16.505 13.891 -10.627 1.00 75.12 242 SER A N 1
ATOM 1877 C CA . SER A 1 242 ? 16.460 14.892 -9.551 1.00 75.12 242 SER A CA 1
ATOM 1878 C C . SER A 1 242 ? 16.456 16.335 -10.072 1.00 75.12 242 SER A C 1
ATOM 1880 O O . SER A 1 242 ? 15.737 17.183 -9.539 1.00 75.12 242 SER A O 1
ATOM 1882 N N . ALA A 1 243 ? 17.220 16.635 -11.126 1.00 76.06 243 ALA A N 1
ATOM 1883 C CA . ALA A 1 243 ? 17.268 17.959 -11.741 1.00 76.06 243 ALA A CA 1
ATOM 1884 C C . ALA A 1 243 ? 15.954 18.302 -12.455 1.00 76.06 243 ALA A C 1
ATOM 1886 O O . ALA A 1 243 ? 15.454 19.417 -12.307 1.00 76.06 243 ALA A O 1
ATOM 1887 N N . LYS A 1 244 ? 15.358 17.344 -13.179 1.00 74.56 244 LYS A N 1
ATOM 1888 C CA . LYS A 1 244 ? 14.026 17.494 -13.784 1.00 74.56 244 LYS A CA 1
ATOM 1889 C C . LYS A 1 244 ? 12.962 17.720 -12.717 1.00 74.56 244 LYS A C 1
ATOM 1891 O O . LYS A 1 244 ? 12.179 18.656 -12.862 1.00 74.56 244 LYS A O 1
ATOM 1896 N N . ALA A 1 245 ? 12.989 16.943 -11.633 1.00 75.81 245 ALA A N 1
ATOM 1897 C CA . ALA A 1 245 ? 12.093 17.137 -10.498 1.00 75.81 245 ALA A CA 1
ATOM 1898 C C . ALA A 1 245 ? 12.215 18.554 -9.921 1.00 75.81 245 ALA A C 1
ATOM 1900 O O . ALA A 1 245 ? 11.230 19.281 -9.838 1.00 75.81 245 ALA A O 1
ATOM 1901 N N . SER A 1 246 ? 13.439 18.995 -9.620 1.00 76.69 246 SER A N 1
ATOM 1902 C CA . SER A 1 246 ? 13.699 20.331 -9.067 1.00 76.69 246 SER A CA 1
ATOM 1903 C C . SER A 1 246 ? 13.274 21.451 -10.021 1.00 76.69 246 SER A C 1
ATOM 1905 O O . SER A 1 246 ? 12.671 22.436 -9.601 1.00 76.69 246 SER A O 1
ATOM 1907 N N . SER A 1 247 ? 13.541 21.298 -11.321 1.00 77.06 247 SER A N 1
ATOM 1908 C CA . SER A 1 247 ? 13.136 22.267 -12.340 1.00 77.06 247 SER A CA 1
ATOM 1909 C C . SER A 1 247 ? 11.616 22.384 -12.451 1.00 77.06 247 SER A C 1
ATOM 1911 O O . SER A 1 247 ? 11.106 23.502 -12.480 1.00 77.06 247 SER A O 1
ATOM 1913 N N . ARG A 1 248 ? 10.877 21.268 -12.467 1.00 75.88 248 ARG A N 1
ATOM 1914 C CA . ARG A 1 248 ? 9.407 21.293 -12.535 1.00 75.88 248 ARG A CA 1
ATOM 1915 C C . ARG A 1 248 ? 8.779 21.850 -11.260 1.00 75.88 248 ARG A C 1
ATOM 1917 O O . ARG A 1 248 ? 7.886 22.692 -11.351 1.00 75.88 248 ARG A O 1
ATOM 1924 N N . MET A 1 249 ? 9.341 21.507 -10.100 1.00 77.62 249 MET A N 1
ATOM 1925 C CA . MET A 1 249 ? 8.899 22.061 -8.822 1.00 77.62 249 MET A CA 1
ATOM 1926 C C . MET A 1 249 ? 9.036 23.591 -8.771 1.00 77.62 249 MET A C 1
ATOM 1928 O O . MET A 1 249 ? 8.176 24.258 -8.190 1.00 77.62 249 MET A O 1
ATOM 1932 N N . LEU A 1 250 ? 10.074 24.157 -9.405 1.00 80.12 250 LEU A N 1
ATOM 1933 C CA . LEU A 1 250 ? 10.256 25.608 -9.549 1.00 80.12 250 LEU A CA 1
ATOM 1934 C C . LEU A 1 250 ? 9.234 26.255 -10.498 1.00 80.12 250 LEU A C 1
ATOM 1936 O O . LEU A 1 250 ? 8.899 27.422 -10.311 1.00 80.12 250 LEU A O 1
ATOM 1940 N N . MET A 1 251 ? 8.725 25.518 -11.490 1.00 82.50 251 MET A N 1
ATOM 1941 C CA . MET A 1 251 ? 7.714 26.014 -12.435 1.00 82.50 251 MET A CA 1
ATOM 1942 C C . MET A 1 251 ? 6.305 26.068 -11.825 1.00 82.50 251 MET A C 1
ATOM 1944 O O . MET A 1 251 ? 5.475 26.847 -12.290 1.00 82.50 251 MET A O 1
ATOM 1948 N N . SER A 1 252 ? 6.044 25.296 -10.763 1.00 79.44 252 SER A N 1
ATOM 1949 C CA . SER A 1 252 ? 4.752 25.257 -10.054 1.00 79.44 252 SER A CA 1
ATOM 1950 C C . SER A 1 252 ? 4.906 25.505 -8.543 1.00 79.44 252 SER A C 1
ATOM 1952 O O . SER A 1 252 ? 4.528 24.660 -7.727 1.00 79.44 252 SER A O 1
ATOM 1954 N N . PRO A 1 253 ? 5.429 26.672 -8.120 1.00 80.19 253 PRO A N 1
ATOM 1955 C CA . PRO A 1 253 ? 5.908 26.895 -6.752 1.00 80.19 253 PRO A CA 1
ATOM 1956 C C . PRO A 1 253 ? 4.827 26.718 -5.677 1.00 80.19 253 PRO A C 1
ATOM 1958 O O . PRO A 1 253 ? 5.105 26.191 -4.603 1.00 80.19 253 PRO A O 1
ATOM 1961 N N . TRP A 1 254 ? 3.580 27.104 -5.959 1.00 81.25 254 TRP A N 1
ATOM 1962 C CA . TRP A 1 254 ? 2.474 26.966 -5.005 1.00 81.25 254 TRP A CA 1
ATOM 1963 C C . TRP A 1 254 ? 2.039 25.514 -4.789 1.00 81.25 254 TRP A C 1
ATOM 1965 O O . T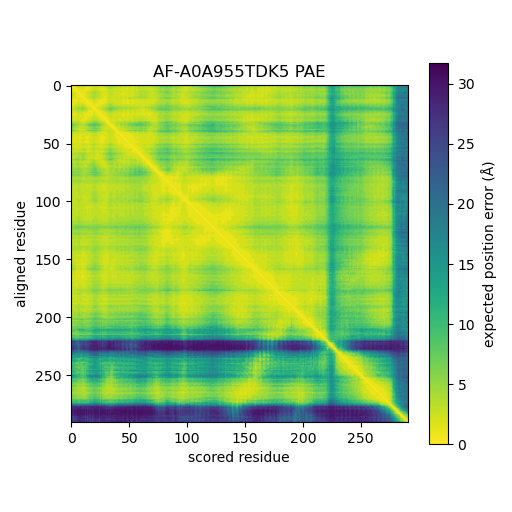RP A 1 254 ? 1.755 25.117 -3.660 1.00 81.25 254 TRP A O 1
ATOM 1975 N N . GLN A 1 255 ? 2.012 24.711 -5.855 1.00 78.62 255 GLN A N 1
ATOM 1976 C CA . GLN A 1 255 ? 1.702 23.284 -5.763 1.00 78.62 255 GLN A CA 1
ATOM 1977 C C . GLN A 1 255 ? 2.822 22.546 -5.022 1.00 78.62 255 GLN A C 1
ATOM 1979 O O . GLN A 1 255 ? 2.540 21.782 -4.100 1.00 78.62 255 GLN A O 1
ATOM 1984 N N . SER A 1 256 ? 4.080 22.865 -5.343 1.00 82.00 256 SER A N 1
ATOM 1985 C CA . SER A 1 256 ? 5.268 22.345 -4.662 1.00 82.00 256 SER A CA 1
ATOM 1986 C C . SER A 1 256 ? 5.283 22.687 -3.175 1.00 82.00 256 SER A C 1
ATOM 1988 O O . SER A 1 256 ? 5.603 21.830 -2.355 1.00 82.00 256 SER A O 1
ATOM 1990 N N . LEU A 1 2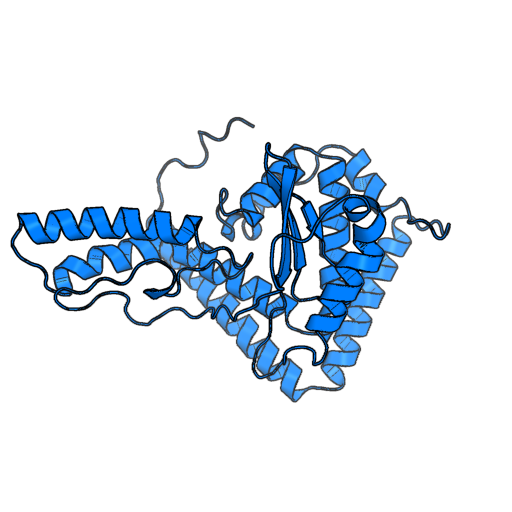57 ? 4.911 23.915 -2.801 1.00 83.94 257 LEU A N 1
ATOM 1991 C CA . LEU A 1 257 ? 4.864 24.346 -1.404 1.00 83.94 257 LEU A CA 1
ATOM 1992 C C . LEU A 1 257 ? 3.761 23.624 -0.622 1.00 83.94 257 LEU A C 1
ATOM 1994 O O . LEU A 1 257 ? 4.028 23.111 0.463 1.00 83.94 257 LEU A O 1
ATOM 1998 N N . ASN A 1 258 ? 2.553 23.521 -1.184 1.00 84.12 258 ASN A N 1
ATOM 1999 C CA . ASN A 1 258 ? 1.454 22.781 -0.558 1.00 84.12 258 ASN A CA 1
ATOM 2000 C C . ASN A 1 258 ? 1.804 21.301 -0.352 1.00 84.12 258 ASN A C 1
ATOM 2002 O O . ASN A 1 258 ? 1.628 20.777 0.746 1.00 84.12 258 ASN A O 1
ATOM 2006 N N . TRP A 1 259 ? 2.358 20.654 -1.379 1.00 88.50 259 TRP A N 1
ATOM 2007 C CA . TRP A 1 259 ? 2.836 19.276 -1.289 1.00 88.50 259 TRP A CA 1
ATOM 2008 C C . TRP A 1 259 ? 3.968 19.127 -0.258 1.00 88.50 259 TRP A C 1
ATOM 2010 O O . TRP A 1 259 ? 3.951 18.207 0.557 1.00 88.50 259 TRP A O 1
ATOM 2020 N N . SER A 1 260 ? 4.920 20.066 -0.219 1.00 84.81 260 SER A N 1
ATOM 2021 C CA . SER A 1 260 ? 6.019 20.040 0.756 1.00 84.81 260 SER A CA 1
ATOM 2022 C C . SER A 1 260 ? 5.504 20.154 2.191 1.00 84.81 260 SER A C 1
ATOM 2024 O O . SER A 1 260 ? 5.966 19.432 3.071 1.00 84.81 260 SER A O 1
ATOM 2026 N N . LEU A 1 261 ? 4.520 21.025 2.440 1.00 87.00 261 LEU A N 1
ATOM 2027 C CA . LEU A 1 261 ? 3.874 21.158 3.748 1.00 87.00 261 LEU A CA 1
ATOM 2028 C C . LEU A 1 261 ? 3.140 19.875 4.157 1.00 87.00 261 LEU A C 1
ATOM 2030 O O . LEU A 1 261 ? 3.208 19.472 5.320 1.00 87.00 261 LEU A O 1
ATOM 2034 N N . GLU A 1 262 ? 2.462 19.221 3.214 1.00 88.81 262 GLU A N 1
ATOM 2035 C CA . GLU A 1 262 ? 1.798 17.938 3.442 1.00 88.81 262 GLU A CA 1
ATOM 2036 C C . GLU A 1 262 ? 2.805 16.852 3.846 1.00 88.81 262 GLU A C 1
ATOM 2038 O O . GLU A 1 262 ? 2.655 16.235 4.905 1.00 88.81 262 GLU A O 1
ATOM 2043 N N . VAL A 1 263 ? 3.864 16.664 3.051 1.00 89.31 263 VAL A N 1
ATOM 2044 C CA . VAL A 1 263 ? 4.930 15.688 3.321 1.00 89.31 263 VAL A CA 1
ATOM 2045 C C . VAL A 1 263 ? 5.603 15.983 4.660 1.00 89.31 263 VAL A C 1
ATOM 2047 O O . VAL A 1 263 ? 5.725 15.085 5.492 1.00 89.31 263 VAL A O 1
ATOM 2050 N N . MET A 1 264 ? 5.962 17.242 4.929 1.00 88.12 264 MET A N 1
ATOM 2051 C CA . MET A 1 264 ? 6.561 17.644 6.205 1.00 88.12 264 MET A CA 1
ATOM 2052 C C . MET A 1 264 ? 5.650 17.342 7.394 1.00 88.12 264 MET A C 1
ATOM 2054 O O . MET A 1 264 ? 6.114 16.840 8.418 1.00 88.12 264 MET A O 1
ATOM 2058 N N . THR A 1 265 ? 4.347 17.593 7.266 1.00 88.69 265 THR A N 1
ATOM 2059 C CA . THR A 1 265 ? 3.374 17.277 8.319 1.00 88.69 265 THR A CA 1
ATOM 2060 C C . THR A 1 265 ? 3.320 15.772 8.589 1.00 88.69 265 THR A C 1
ATOM 2062 O O . THR A 1 265 ? 3.276 15.357 9.750 1.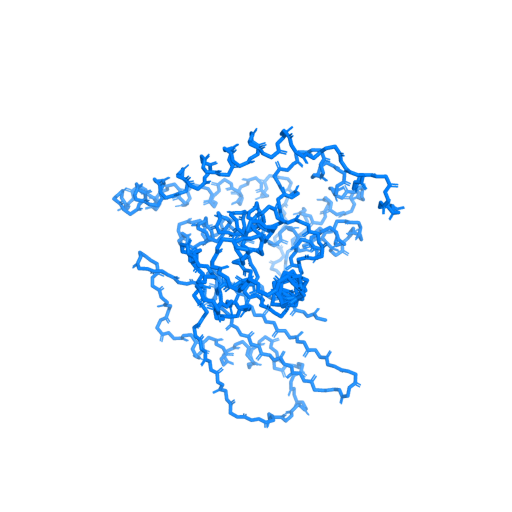00 88.69 265 THR A O 1
ATOM 2065 N N . LYS A 1 266 ? 3.357 14.944 7.539 1.00 91.25 266 LYS A N 1
ATOM 2066 C CA . LYS A 1 266 ? 3.366 13.476 7.651 1.00 91.25 266 LYS A CA 1
ATOM 2067 C C . LYS A 1 266 ? 4.658 12.963 8.285 1.00 91.25 266 LYS A C 1
ATOM 2069 O O . LYS A 1 266 ? 4.585 12.167 9.218 1.00 91.25 266 LYS A O 1
ATOM 2074 N N . VAL A 1 267 ? 5.814 13.495 7.883 1.00 89.38 267 VAL A N 1
ATOM 2075 C CA . VAL A 1 267 ? 7.119 13.188 8.497 1.00 89.38 267 VAL A CA 1
ATOM 2076 C C . VAL A 1 267 ? 7.125 13.538 9.986 1.00 89.38 267 VAL A C 1
ATOM 2078 O O . VAL A 1 267 ? 7.501 12.703 10.805 1.00 89.38 267 VAL A O 1
ATOM 2081 N N . LEU A 1 268 ? 6.652 14.729 10.369 1.00 87.44 268 LEU A N 1
ATOM 2082 C CA . LEU A 1 268 ? 6.586 15.143 11.777 1.00 87.44 268 LEU A CA 1
ATOM 2083 C C . LEU A 1 268 ? 5.652 14.248 12.602 1.00 87.44 268 LEU A C 1
ATOM 2085 O O . LEU A 1 268 ? 5.992 13.866 13.723 1.00 87.44 268 LEU A O 1
ATOM 2089 N N . ARG A 1 269 ? 4.486 13.877 12.057 1.00 86.38 269 ARG A N 1
ATOM 2090 C CA . ARG A 1 269 ? 3.565 12.934 12.712 1.00 86.38 269 ARG A CA 1
ATOM 2091 C C . ARG A 1 269 ? 4.205 11.563 12.890 1.00 86.38 269 ARG A C 1
ATOM 2093 O O . ARG A 1 269 ? 4.059 10.962 13.951 1.00 86.38 269 ARG A O 1
ATOM 2100 N N . LEU A 1 270 ? 4.908 11.068 11.878 1.00 88.50 270 LEU A N 1
ATOM 2101 C CA . LEU A 1 270 ? 5.577 9.775 11.934 1.00 88.50 270 LEU A CA 1
ATOM 2102 C C . LEU A 1 270 ? 6.729 9.779 12.946 1.00 88.50 270 LEU A C 1
ATOM 2104 O O . LEU A 1 270 ? 6.812 8.869 13.767 1.00 88.50 270 LEU A O 1
ATOM 2108 N N . ALA A 1 271 ? 7.549 10.832 12.966 1.00 86.25 271 ALA A N 1
ATOM 2109 C CA . ALA A 1 271 ? 8.616 11.016 13.951 1.00 86.25 271 ALA A CA 1
ATOM 2110 C C . ALA A 1 271 ? 8.070 11.076 15.386 1.00 86.25 271 ALA A C 1
ATOM 2112 O O . ALA A 1 271 ? 8.609 10.436 16.288 1.00 86.25 271 ALA A O 1
ATOM 2113 N N . ARG A 1 272 ? 6.952 11.783 15.595 1.00 85.25 272 ARG A N 1
ATOM 2114 C CA . ARG A 1 272 ? 6.255 11.806 16.885 1.00 85.25 272 ARG A CA 1
ATOM 2115 C C . ARG A 1 272 ? 5.742 10.420 17.285 1.00 85.25 272 ARG A C 1
ATOM 2117 O O . ARG A 1 272 ? 5.933 10.023 18.426 1.00 85.25 272 ARG A O 1
ATOM 2124 N N . GLY A 1 273 ? 5.163 9.672 16.345 1.00 80.94 273 GLY A N 1
ATOM 2125 C CA . GLY A 1 273 ? 4.719 8.295 16.585 1.00 80.94 273 GLY A CA 1
ATOM 2126 C C . GLY A 1 273 ? 5.864 7.372 17.012 1.00 80.94 273 GLY A C 1
ATOM 2127 O O . GLY A 1 273 ? 5.697 6.584 17.934 1.00 80.94 273 GLY A O 1
ATOM 2128 N N . HIS A 1 274 ? 7.052 7.521 16.420 1.00 81.06 274 HIS A N 1
ATOM 2129 C CA . HIS A 1 274 ? 8.245 6.785 16.850 1.00 81.06 274 HIS A CA 1
ATOM 2130 C C . HIS A 1 274 ? 8.706 7.172 18.258 1.00 81.06 274 HIS A C 1
ATOM 2132 O O . HIS A 1 274 ? 9.087 6.298 19.035 1.00 81.06 274 HIS A O 1
ATOM 2138 N N . ALA A 1 275 ? 8.665 8.463 18.599 1.00 75.75 275 ALA A N 1
ATOM 2139 C CA . ALA A 1 275 ? 9.033 8.956 19.927 1.00 75.75 275 ALA A CA 1
ATOM 2140 C C . ALA A 1 275 ? 8.046 8.503 21.022 1.00 75.75 275 ALA A C 1
ATOM 2142 O O . ALA A 1 275 ? 8.446 8.257 22.155 1.00 75.75 275 ALA A O 1
ATOM 2143 N N . GLU A 1 276 ? 6.762 8.367 20.689 1.00 73.44 276 GLU A N 1
ATOM 2144 C CA . GLU A 1 276 ? 5.723 7.884 21.609 1.00 73.44 276 GLU A CA 1
ATOM 2145 C C . GLU A 1 276 ? 5.723 6.340 21.711 1.00 73.44 276 GLU A C 1
ATOM 2147 O O . GLU A 1 276 ? 5.573 5.787 22.801 1.00 73.44 276 GLU A O 1
ATOM 2152 N N . GLY A 1 277 ? 5.981 5.626 20.607 1.00 56.56 277 GLY A N 1
ATOM 2153 C CA . GLY A 1 277 ? 6.073 4.158 20.557 1.00 56.56 277 GLY A CA 1
ATOM 2154 C C . GLY A 1 277 ? 7.353 3.568 21.167 1.00 56.56 277 GLY A C 1
ATOM 2155 O O . GLY A 1 277 ? 7.372 2.405 21.576 1.00 56.56 277 GLY A O 1
ATOM 2156 N N . SER A 1 278 ? 8.412 4.372 21.314 1.00 43.91 278 SER A N 1
ATOM 2157 C CA . SER A 1 278 ? 9.649 3.969 22.007 1.00 43.91 278 SER A CA 1
ATOM 2158 C C . SER A 1 278 ? 9.495 3.862 23.533 1.00 43.91 278 SER A C 1
ATOM 2160 O O . SER A 1 278 ? 10.397 3.357 24.196 1.00 43.91 278 SER A O 1
ATOM 2162 N N . PHE A 1 279 ? 8.333 4.228 24.089 1.00 33.66 279 PHE A N 1
ATOM 2163 C CA . PHE A 1 279 ? 7.984 3.984 25.494 1.00 33.66 279 PHE A CA 1
ATOM 2164 C C . PHE A 1 279 ? 7.158 2.707 25.738 1.00 33.66 279 PHE A C 1
ATOM 2166 O O . PHE A 1 279 ? 6.887 2.389 26.894 1.00 33.66 279 PHE A O 1
ATOM 2173 N N . THR A 1 280 ? 6.760 1.954 24.700 1.00 35.59 280 THR A N 1
ATOM 2174 C CA . THR A 1 280 ? 5.832 0.808 24.860 1.00 35.59 280 THR A CA 1
ATOM 2175 C C . THR A 1 280 ? 6.215 -0.488 24.132 1.00 35.59 280 THR A C 1
ATOM 2177 O O . THR A 1 280 ? 5.434 -1.435 24.153 1.00 35.59 280 THR A O 1
ATOM 2180 N N . SER A 1 281 ? 7.422 -0.617 23.566 1.00 32.53 281 SER A N 1
ATOM 2181 C CA . SER A 1 281 ? 7.858 -1.868 22.912 1.00 32.53 281 SER A CA 1
ATOM 2182 C C . SER A 1 281 ? 9.222 -2.388 23.388 1.00 32.53 281 SER A C 1
ATOM 2184 O O . SER A 1 281 ? 10.202 -2.432 22.653 1.00 32.53 281 SER A O 1
ATOM 2186 N N . THR A 1 282 ? 9.279 -2.890 24.621 1.00 32.53 282 THR A N 1
ATOM 2187 C CA . THR A 1 282 ? 10.166 -4.018 24.947 1.00 32.53 282 THR A CA 1
ATOM 2188 C C . THR A 1 282 ? 9.361 -5.312 24.807 1.00 32.53 282 THR A C 1
ATOM 2190 O O . THR A 1 282 ? 8.822 -5.846 25.771 1.00 32.53 282 THR A O 1
ATOM 2193 N N . GLY A 1 283 ? 9.235 -5.803 23.571 1.00 29.20 283 GLY A N 1
ATOM 2194 C CA . GLY A 1 283 ? 8.594 -7.080 23.240 1.00 29.20 283 GLY A CA 1
ATOM 2195 C C . GLY A 1 283 ? 9.288 -7.746 22.042 1.00 29.20 283 GLY A C 1
ATOM 2196 O O . GLY A 1 283 ? 9.719 -7.039 21.131 1.00 29.20 283 GLY A O 1
ATOM 2197 N N . PRO A 1 284 ? 9.473 -9.080 22.037 1.00 32.09 284 PRO A N 1
ATOM 2198 C CA . PRO A 1 284 ? 10.553 -9.744 21.311 1.00 32.09 284 PRO A CA 1
ATOM 2199 C C . PRO A 1 284 ? 10.178 -10.020 19.849 1.00 32.09 284 PRO A C 1
ATOM 2201 O O . PRO A 1 284 ? 9.687 -11.096 19.524 1.00 32.09 284 PRO A O 1
ATOM 2204 N N . ALA A 1 285 ? 10.425 -9.066 18.951 1.00 35.06 285 ALA A N 1
ATOM 2205 C CA . ALA A 1 285 ? 10.247 -9.274 17.507 1.00 35.06 285 ALA A CA 1
ATOM 2206 C C . ALA A 1 285 ? 11.570 -9.424 16.729 1.00 35.06 285 ALA A C 1
ATOM 2208 O O . ALA A 1 285 ? 11.546 -9.745 15.546 1.00 35.06 285 ALA A O 1
ATOM 2209 N N . LEU A 1 286 ? 12.730 -9.246 17.376 1.00 33.91 286 LEU A N 1
ATOM 2210 C CA . LEU A 1 286 ? 14.039 -9.334 16.708 1.00 33.91 286 LEU A CA 1
ATOM 2211 C C . LEU A 1 286 ? 14.774 -10.675 16.897 1.00 33.91 286 LEU A C 1
ATOM 2213 O O . LEU A 1 286 ? 15.757 -10.912 16.206 1.00 33.91 286 LEU A O 1
ATOM 2217 N N . GLU A 1 287 ? 14.298 -11.581 17.758 1.00 27.09 287 GLU A N 1
ATOM 2218 C CA . GLU A 1 287 ? 14.962 -12.881 18.010 1.00 27.09 287 GLU A CA 1
ATOM 2219 C C . GLU A 1 287 ? 14.348 -14.080 17.264 1.00 27.09 287 GLU A C 1
ATOM 2221 O O . GLU A 1 287 ? 14.831 -15.202 17.403 1.00 27.09 287 GLU A O 1
ATOM 2226 N N . LYS A 1 288 ? 13.297 -13.888 16.457 1.00 27.62 288 LYS A N 1
ATOM 2227 C CA . LYS A 1 288 ? 12.629 -14.993 15.737 1.00 27.62 288 LYS A CA 1
ATOM 2228 C C . LYS A 1 288 ? 12.354 -14.716 14.258 1.00 27.62 288 LYS A C 1
ATOM 2230 O O . LYS A 1 288 ? 11.369 -15.211 13.720 1.00 27.62 288 LYS A O 1
ATOM 2235 N N . CYS A 1 289 ? 13.241 -13.990 13.586 1.00 25.88 289 CYS A N 1
ATOM 2236 C CA . CYS A 1 289 ? 13.389 -14.160 12.141 1.00 25.88 289 CYS A CA 1
ATOM 2237 C C . CYS A 1 289 ? 14.485 -15.205 11.906 1.00 25.88 289 CYS A C 1
ATOM 2239 O O . CYS A 1 289 ? 15.646 -14.906 12.196 1.00 25.88 289 CYS A O 1
ATOM 2241 N N . PRO A 1 290 ? 14.169 -16.420 11.419 1.00 31.17 290 PRO A N 1
ATOM 2242 C CA . PRO A 1 290 ? 15.194 -17.242 10.802 1.00 31.17 290 PRO A CA 1
ATOM 2243 C C . PRO A 1 290 ? 15.622 -16.516 9.520 1.00 31.17 290 PRO A C 1
ATOM 2245 O O . PRO A 1 290 ? 14.855 -16.436 8.563 1.00 31.17 290 PRO A O 1
ATOM 2248 N N . ILE A 1 291 ? 16.802 -15.896 9.580 1.00 37.97 291 ILE A N 1
ATOM 2249 C CA . ILE A 1 291 ? 17.562 -15.433 8.412 1.00 37.97 291 ILE A CA 1
ATOM 2250 C C . ILE A 1 291 ? 18.074 -16.665 7.665 1.00 37.97 291 ILE A C 1
ATOM 2252 O O . ILE A 1 291 ? 18.515 -17.613 8.359 1.00 37.97 291 ILE A O 1
#

Radius of gyration: 21.56 Å; Cα contacts (8 Å, |Δi|>4): 298; chains: 1; bounding box: 52×51×57 Å

Nearest PDB structures (foldseek):
  4opl-assembly1_A  TM=5.606E-01  e=6.801E-05  Sulfolobus acidocaldarius DSM 639
  4opg-assembly1_A  TM=5.373E-01  e=6.455E-05  Sulfolobus acidocaldarius DSM 639
  4opt-assembly1_A  TM=5.182E-01  e=9.803E-05  Sulfolobus acidocaldarius DSM 639
  6bzi-assembly4_D  TM=4.337E-01  e=1.813E-01  Pseudomonas protegens Pf-5
  7v0b-assembly2_D  TM=6.473E-01  e=1.544E+00  Kitasatospora aureofaciens

Sequence (291 aa):
IKVYFDERFFPGYAWVFVDDDGFANIGLGYAFDKPFPMIPNLKQVFQDFLDQDLGHLLRHASRCGAVSGGAVSFFKPKAIVADRVMLVGDAANQADPLNGGGIHKAMEGAYLAAETAHQAVLSGDCSVRVLQQYQTQWEQQFELDWRTGELFLSVAKNPDLKEFCLFVLANIARMTTHDRQFQEFCSGVFSGVLSQNICLVPQALFHAMPRNPAAWLAMLQLDEKGLVTGPLSLAVDAVTSSAKASSRMLMSPWQSLNWSLEVMTKVLRLARGHAEGSFTSTGPALEKCPI

Secondary structure (DSSP, 8-state):
-EEE--TTTTTS-EEEEE-TTS-EEEEE----BTTBPPPTTHHHHHHHIIIIISTTTTTT----S------------S-SEETTEE--GGGGT---TTT---HHHHHHHHHHHHHHHHHHHHHT--SHHHHHHHHHHHHHHHHHHHHHHHHHHHHHT-GGGHHHHHHHHHHHHHHHTT-HHHHHHHHHHHHTSS-GGGGG-HHHHHHHS---HHHHHHHHSPPTT-----HHHHHHHHHHHHHHHHHHHHHSHHHHHHHHHHHHHHHHHHHHHHHHHTTT--S-SSS----

pLDDT: mean 84.99, std 16.21, range [25.88, 98.56]

Mean predicted aligned error: 7.8 Å

Solvent-accessible surface area (backbone atoms only — not comparable to full-atom values): 16635 Å² total; per-residue (Å²): 119,49,78,45,81,49,82,91,43,54,55,28,39,32,42,42,40,64,53,98,88,69,51,69,55,70,53,71,46,70,57,59,47,93,96,37,65,69,71,95,52,56,72,56,52,50,50,48,44,49,58,70,76,33,31,80,82,42,70,86,62,76,83,91,69,82,94,81,88,85,86,84,75,78,53,86,64,94,65,48,52,38,70,76,43,76,47,49,20,76,78,37,39,40,38,38,49,67,69,66,55,34,67,69,44,19,50,55,42,42,51,46,43,49,57,40,49,52,53,21,60,75,71,71,43,50,42,33,79,55,44,42,53,29,54,53,52,49,46,74,73,42,43,62,31,45,52,41,20,45,44,52,44,60,54,44,46,36,74,50,40,40,61,41,51,50,51,52,52,52,48,51,54,51,28,34,78,53,18,67,64,29,29,52,48,54,52,26,34,62,70,61,78,32,67,46,45,45,80,76,36,69,68,52,46,64,69,36,48,65,83,45,66,65,20,63,49,50,70,38,57,65,64,100,82,76,62,84,46,50,75,68,39,59,50,46,53,51,49,49,30,52,49,50,20,54,53,48,37,66,75,39,52,69,62,42,49,55,52,48,53,52,52,50,51,46,51,52,52,48,54,50,50,52,66,59,48,72,77,75,67,94,68,92,72,84,85,76,68,90,126

Foldseek 3Di:
DDKADDPLAPVWIWDWDADPVGDIDTDIDHDADPLQHDDPCVVVSSVCCCCPVCVVVCVPPDDPDDDDDDDQDADQDPDQDAQLGGHAFSSRSQQALQQRHTPVSRVVLVVLQVVLVVVCVVVVHSGRVSSVSSVVVSCLPCVLLSLLSVLVSLQRSPPLLVLVVVLVVVLLVLLVVVAVLLVCVVCCLNVVVDRVNLVVVVVSCVVSGGPDVVSVVSNQDDDPPDDGDGPVVSVVSNVVSVVSSVVVCVVVVVSVVVSVVVSVVSVVVSVVVVVVSVVPDPDDPPPPDPD